Protein AF-A0A1J5X2Q4-F1 (afdb_monomer_lite)

Foldseek 3Di:
DDDPPVVLVVVLVVLVVQLPVQCVVCLCVQQDLLFFLLVLLVSCVPGLLCSLLVPLLQQALDCSSCVSSQVSSLVSLCSNQNPPFQSLLLCVLSVHFRSSLVSLQSNVCCLPVLCVDPDPSVVVLVVQDDCPGRNNRSVVRNVVLCVQLVHDDDHSVSSRVSSSVSVLVPDPPPLSVQLVVPPPDPAGLSNVCVVCSVCSNVSSLVSRVSRPVPVSVVVCVVVVVD

Secondary structure (DSSP, 8-state):
----HHHHHHHHHHHHHHHHHHHHHHHHHHH-TTS-HHHHHHHIIIIIHHHHHTTHHHH-S-HHHHHHHHHHHHHHHHHHH-TTS-HHHHHHHTTPPPHHHHHHHHHHHHHHHGGGS-SHHHHHHHH--STTSHHHHHHHHHHHHHHHHTS---SHHHHHHHHHHHHHHT---HHHHHHHHH---S--HHHHHHH-GGGHHHHHHHHHHHTT-GGGHHHHHHTT--

Structure (mmCIF, N/CA/C/O backbone):
data_AF-A0A1J5X2Q4-F1
#
_entry.id   AF-A0A1J5X2Q4-F1
#
loop_
_atom_site.group_PDB
_atom_site.id
_atom_site.type_symbol
_atom_site.label_atom_id
_atom_site.label_alt_id
_atom_site.label_comp_id
_atom_site.label_asym_id
_atom_site.label_entity_id
_atom_site.label_seq_id
_atom_site.pdbx_PDB_ins_code
_atom_site.Cartn_x
_atom_site.Cartn_y
_atom_site.Cartn_z
_atom_site.occupancy
_atom_site.B_iso_or_equiv
_atom_site.auth_seq_id
_atom_site.auth_comp_id
_atom_site.auth_asym_id
_atom_site.auth_atom_id
_atom_site.pdbx_PDB_model_num
ATOM 1 N N . MET A 1 1 ? 1.089 -15.427 30.519 1.00 40.75 1 MET A N 1
ATOM 2 C CA . MET A 1 1 ? -0.105 -15.641 29.664 1.00 40.75 1 MET A CA 1
ATOM 3 C C . MET A 1 1 ? 0.308 -15.767 28.203 1.00 40.75 1 MET A C 1
ATOM 5 O O . MET A 1 1 ? 0.899 -14.842 27.652 1.00 40.75 1 MET A O 1
ATOM 9 N N . LYS A 1 2 ? 0.076 -16.947 27.615 1.00 37.78 2 LYS A N 1
ATOM 10 C CA . LYS A 1 2 ? 0.435 -17.303 26.234 1.00 37.78 2 LYS A CA 1
ATOM 11 C C . LYS A 1 2 ? -0.349 -16.414 25.257 1.00 37.78 2 LYS A C 1
ATOM 13 O O . LYS A 1 2 ? -1.561 -16.295 25.368 1.00 37.78 2 LYS A O 1
ATOM 18 N N . ARG A 1 3 ? 0.355 -15.754 24.332 1.00 44.72 3 ARG A N 1
ATOM 19 C CA . ARG A 1 3 ? -0.249 -15.005 23.214 1.00 44.72 3 ARG A CA 1
ATOM 20 C C . ARG A 1 3 ? -1.104 -15.972 22.385 1.00 44.72 3 ARG A C 1
ATOM 22 O O . ARG A 1 3 ? -0.665 -17.104 22.189 1.00 44.72 3 ARG A O 1
ATOM 29 N N . ASN A 1 4 ? -2.242 -15.518 21.853 1.00 49.16 4 ASN A N 1
ATOM 30 C CA . ASN A 1 4 ? -3.048 -16.229 20.848 1.00 49.16 4 ASN A CA 1
ATOM 31 C C . ASN A 1 4 ? -2.257 -16.408 19.533 1.00 49.16 4 ASN A C 1
ATOM 33 O O . ASN A 1 4 ? -2.568 -15.813 18.504 1.00 49.16 4 ASN A O 1
ATOM 37 N N . CYS A 1 5 ? -1.195 -17.214 19.557 1.00 47.84 5 CYS A N 1
ATOM 38 C CA . CYS A 1 5 ? -0.423 -17.576 18.372 1.00 47.84 5 CYS A CA 1
ATOM 39 C C . CYS A 1 5 ? -1.282 -18.353 17.361 1.00 47.84 5 CYS A C 1
ATOM 41 O O . CYS A 1 5 ? -1.002 -18.268 16.168 1.00 47.84 5 CYS A O 1
ATOM 43 N N . GLY A 1 6 ? -2.325 -19.059 17.821 1.00 52.69 6 GLY A N 1
ATOM 44 C CA . GLY A 1 6 ? -3.264 -19.804 16.975 1.00 52.69 6 GLY A CA 1
ATOM 45 C C . GLY A 1 6 ? -4.057 -18.896 16.033 1.00 52.69 6 GLY A C 1
ATOM 46 O O . GLY A 1 6 ? -3.913 -19.006 14.817 1.00 52.69 6 GLY A O 1
ATOM 47 N N . ASP A 1 7 ? -4.804 -17.930 16.574 1.00 57.12 7 ASP A N 1
ATOM 48 C CA . ASP A 1 7 ? -5.638 -17.015 15.773 1.00 57.12 7 ASP A CA 1
ATOM 49 C C . ASP A 1 7 ? -4.813 -16.189 14.775 1.00 57.12 7 ASP A C 1
ATOM 51 O O . ASP A 1 7 ? -5.234 -15.929 13.647 1.00 57.12 7 ASP A O 1
ATOM 55 N N . GLU A 1 8 ? -3.606 -15.778 15.171 1.00 55.03 8 GLU A N 1
ATOM 56 C CA . GLU A 1 8 ? -2.694 -15.024 14.309 1.00 55.03 8 GLU A CA 1
ATOM 57 C C . GLU A 1 8 ? -2.116 -15.877 13.169 1.00 55.03 8 GLU A C 1
ATOM 59 O O . GLU A 1 8 ? -1.957 -15.376 12.050 1.00 55.03 8 GLU A O 1
ATOM 64 N N . ALA A 1 9 ? -1.797 -17.150 13.426 1.00 58.09 9 ALA A N 1
ATOM 65 C CA . ALA A 1 9 ? -1.304 -18.076 12.408 1.00 58.09 9 ALA A CA 1
ATOM 66 C C . ALA A 1 9 ? -2.395 -18.405 11.381 1.00 58.09 9 ALA A C 1
ATOM 68 O O . ALA A 1 9 ? -2.127 -18.369 10.177 1.00 58.09 9 ALA A O 1
ATOM 69 N N . VAL A 1 10 ? -3.633 -18.610 11.841 1.00 60.50 10 VAL A N 1
ATOM 70 C CA . VAL A 1 10 ? -4.808 -18.826 10.984 1.00 60.50 10 VAL A CA 1
ATOM 71 C C . VAL A 1 10 ? -5.041 -17.622 10.067 1.00 60.50 10 VAL A C 1
ATOM 73 O O . VAL A 1 10 ? -5.174 -17.781 8.853 1.00 60.50 10 VAL A O 1
ATOM 76 N N . ARG A 1 11 ? -4.972 -16.393 10.596 1.00 62.00 11 ARG A N 1
ATOM 77 C CA . ARG A 1 11 ? -5.104 -15.161 9.791 1.00 62.00 11 ARG A CA 1
ATOM 78 C C . ARG A 1 11 ? -3.987 -15.008 8.761 1.00 62.00 11 ARG A C 1
ATOM 80 O O . ARG A 1 11 ? -4.236 -14.630 7.617 1.00 62.00 11 ARG A O 1
ATOM 87 N N . GLN A 1 12 ? -2.745 -15.319 9.134 1.00 60.53 12 GLN A N 1
ATOM 88 C CA . GLN A 1 12 ? -1.621 -15.289 8.196 1.00 60.53 12 GLN A CA 1
ATOM 89 C C . GLN A 1 12 ? -1.738 -16.362 7.105 1.00 60.53 12 GLN A C 1
ATOM 91 O O . GLN A 1 12 ? -1.355 -16.088 5.964 1.00 60.53 12 GLN A O 1
ATOM 96 N N . GLY A 1 13 ? -2.280 -17.536 7.437 1.00 60.69 13 GLY A N 1
ATOM 97 C CA . GLY A 1 13 ? -2.646 -18.586 6.487 1.00 60.69 13 GLY A CA 1
ATOM 98 C C . GLY A 1 13 ? -3.724 -18.119 5.508 1.00 60.69 13 GLY A C 1
ATOM 99 O O . GLY A 1 13 ? -3.527 -18.220 4.299 1.00 60.69 13 GLY A O 1
ATOM 100 N N . ALA A 1 14 ? -4.789 -17.487 6.005 1.00 62.09 14 ALA A N 1
ATOM 101 C CA . ALA A 1 14 ? -5.876 -16.957 5.182 1.00 62.09 14 ALA A CA 1
ATOM 102 C C . ALA A 1 14 ? -5.405 -15.874 4.194 1.00 62.09 14 ALA A C 1
ATOM 104 O O . ALA A 1 14 ? -5.797 -15.876 3.028 1.00 62.09 14 ALA A O 1
ATOM 105 N N . VAL A 1 15 ? -4.508 -14.970 4.616 1.00 63.84 15 VAL A N 1
ATOM 106 C CA . VAL A 1 15 ? -3.914 -13.973 3.704 1.00 63.84 15 VAL A CA 1
ATOM 107 C C . VAL A 1 15 ? -3.121 -14.660 2.592 1.00 63.84 15 VAL A C 1
ATOM 109 O O . VAL A 1 15 ? -3.242 -14.272 1.433 1.00 63.84 15 VAL A O 1
ATOM 112 N N . ARG A 1 16 ? -2.337 -15.699 2.909 1.00 62.62 16 ARG A N 1
ATOM 113 C CA . ARG A 1 16 ? -1.589 -16.473 1.900 1.00 62.62 16 ARG A CA 1
ATOM 114 C C . ARG A 1 16 ? -2.517 -17.201 0.927 1.00 62.62 16 ARG A C 1
ATOM 116 O O . ARG A 1 16 ? -2.286 -17.112 -0.275 1.00 62.62 16 ARG A O 1
ATOM 123 N N . GLN A 1 17 ? -3.572 -17.840 1.429 1.00 69.50 17 GLN A N 1
ATOM 124 C CA . GLN A 1 17 ? -4.580 -18.519 0.610 1.00 69.50 17 GLN A CA 1
ATOM 125 C C . GLN A 1 17 ? -5.307 -17.554 -0.333 1.00 69.50 17 GLN A C 1
ATOM 127 O O . GLN A 1 17 ? -5.556 -17.907 -1.477 1.00 69.50 17 GLN A O 1
ATOM 132 N N . LYS A 1 18 ? -5.579 -16.313 0.097 1.00 74.62 18 LYS A N 1
ATOM 133 C CA . LYS A 1 18 ? -6.190 -15.278 -0.758 1.00 74.62 18 LYS A CA 1
ATOM 134 C C . LYS A 1 18 ? -5.213 -14.636 -1.744 1.00 74.62 18 LYS A C 1
ATOM 136 O O . LYS A 1 18 ? -5.627 -14.158 -2.792 1.00 74.62 18 LYS A O 1
ATOM 141 N N . THR A 1 19 ? -3.923 -14.602 -1.419 1.00 80.31 19 THR A N 1
ATOM 142 C CA . THR A 1 19 ? -2.908 -13.910 -2.231 1.00 80.31 19 THR A CA 1
ATOM 143 C C . THR A 1 19 ? -2.710 -14.593 -3.580 1.00 80.31 19 THR A C 1
ATOM 145 O O . THR A 1 19 ? -2.677 -13.936 -4.616 1.00 80.31 19 THR A O 1
ATOM 148 N N . GLU A 1 20 ? -2.553 -15.913 -3.568 1.00 84.75 20 GLU A N 1
ATOM 149 C CA . GLU A 1 20 ? -2.142 -16.672 -4.746 1.00 84.75 20 GLU A CA 1
ATOM 150 C C . GLU A 1 20 ? -3.204 -16.679 -5.869 1.00 84.75 20 GLU A C 1
ATOM 152 O O . GLU A 1 20 ? -2.841 -16.390 -7.011 1.00 84.75 20 GLU A O 1
ATOM 157 N N . PRO A 1 21 ? -4.508 -16.889 -5.595 1.00 89.25 21 PRO A N 1
ATOM 158 C CA . PRO A 1 21 ? -5.553 -16.796 -6.616 1.00 89.25 21 PRO A CA 1
ATOM 159 C C . PRO A 1 21 ? -5.655 -15.400 -7.236 1.00 89.25 21 PRO A C 1
ATOM 161 O O . PRO A 1 21 ? -5.748 -15.272 -8.455 1.00 89.25 21 PRO A O 1
ATOM 164 N N . VAL A 1 22 ? -5.573 -14.352 -6.409 1.00 90.31 22 VAL A N 1
ATOM 165 C CA . VAL A 1 22 ? -5.665 -12.955 -6.862 1.00 90.31 22 VAL A CA 1
ATOM 166 C C . VAL A 1 22 ? -4.485 -12.602 -7.753 1.00 90.31 22 VAL A C 1
ATOM 168 O O . VAL A 1 22 ? -4.665 -12.021 -8.815 1.00 90.31 22 VAL A O 1
ATOM 171 N N . LEU A 1 23 ? -3.265 -12.977 -7.360 1.00 90.94 23 LEU A N 1
ATOM 172 C CA . LEU A 1 23 ? -2.090 -12.724 -8.190 1.00 90.94 23 LEU A CA 1
ATOM 173 C C . LEU A 1 23 ? -2.144 -13.509 -9.504 1.00 90.94 23 LEU A C 1
ATOM 175 O O . LEU A 1 23 ? -1.728 -12.978 -10.530 1.00 90.94 23 LEU A O 1
ATOM 179 N N . ARG A 1 24 ? -2.673 -14.740 -9.505 1.00 91.31 24 ARG A N 1
ATOM 180 C CA . ARG A 1 24 ? -2.855 -15.529 -10.733 1.00 91.31 24 ARG A CA 1
ATOM 181 C C . ARG A 1 24 ? -3.853 -14.888 -11.690 1.00 91.31 24 ARG A C 1
ATOM 183 O O . ARG A 1 24 ? -3.558 -14.846 -12.883 1.00 91.31 24 ARG A O 1
ATOM 190 N N . SER A 1 25 ? -4.975 -14.365 -11.192 1.00 92.44 25 SER A N 1
ATOM 191 C CA . SER A 1 25 ? -5.991 -13.741 -12.048 1.00 92.44 25 SER A CA 1
ATOM 192 C C . SER A 1 25 ? -5.469 -12.475 -12.733 1.00 92.44 25 SER A C 1
ATOM 194 O O . SER A 1 25 ? -5.678 -12.297 -13.930 1.00 92.44 25 SER A O 1
ATOM 196 N N . VAL A 1 26 ? -4.699 -11.640 -12.025 1.00 93.62 26 VAL A N 1
ATOM 197 C CA . VAL A 1 26 ? -4.143 -10.395 -12.592 1.00 93.62 26 VAL A CA 1
ATOM 198 C C . VAL A 1 26 ? -2.808 -10.582 -13.322 1.00 93.62 26 VAL A C 1
ATOM 200 O O . VAL A 1 26 ? -2.333 -9.659 -13.985 1.00 93.62 26 VAL A O 1
ATOM 203 N N . ARG A 1 27 ? -2.181 -11.765 -13.234 1.00 92.88 27 ARG A N 1
ATOM 204 C CA . ARG A 1 27 ? -0.834 -12.028 -13.775 1.00 92.88 27 ARG A CA 1
ATOM 205 C C . ARG A 1 27 ? -0.723 -11.712 -15.260 1.00 92.88 27 ARG A C 1
ATOM 207 O O . ARG A 1 27 ? 0.271 -11.115 -15.668 1.00 92.88 27 ARG A O 1
ATOM 214 N N . ARG A 1 28 ? -1.717 -12.118 -16.059 1.00 91.56 28 ARG A N 1
ATOM 215 C CA . ARG A 1 28 ? -1.726 -11.884 -17.514 1.00 91.56 28 ARG A CA 1
ATOM 216 C C . ARG A 1 28 ? -1.647 -10.390 -17.820 1.00 91.56 28 ARG A C 1
ATOM 218 O O . ARG A 1 28 ? -0.863 -9.991 -18.671 1.00 91.56 28 ARG A O 1
ATOM 225 N N . THR A 1 29 ? -2.366 -9.571 -17.060 1.00 91.75 29 THR A N 1
ATOM 226 C CA . THR A 1 29 ? -2.388 -8.115 -17.225 1.00 91.75 29 THR A CA 1
ATOM 227 C C . THR A 1 29 ? -1.094 -7.459 -16.742 1.00 91.75 29 THR A C 1
ATOM 229 O O . THR A 1 29 ? -0.498 -6.649 -17.449 1.00 91.75 29 THR A O 1
ATOM 232 N N . LEU A 1 30 ? -0.604 -7.830 -15.554 1.00 91.38 30 LEU A N 1
ATOM 233 C CA . LEU A 1 30 ? 0.588 -7.201 -14.971 1.00 91.38 30 LEU A CA 1
ATOM 234 C C . LEU A 1 30 ? 1.875 -7.549 -15.735 1.00 91.38 30 LEU A C 1
ATOM 236 O O . LEU A 1 30 ? 2.723 -6.678 -15.942 1.00 91.38 30 LEU A O 1
ATOM 240 N N . ALA A 1 31 ? 2.011 -8.800 -16.183 1.00 90.56 31 ALA A N 1
ATOM 241 C CA . ALA A 1 31 ? 3.214 -9.277 -16.862 1.00 90.56 31 ALA A CA 1
ATOM 242 C C . ALA A 1 31 ? 3.294 -8.862 -18.341 1.00 90.56 31 ALA A C 1
ATOM 244 O O . ALA A 1 31 ? 4.395 -8.818 -18.897 1.00 90.56 31 ALA A O 1
ATOM 245 N N . ASN A 1 32 ? 2.161 -8.549 -18.981 1.00 88.69 32 ASN A N 1
ATOM 246 C CA . ASN A 1 32 ? 2.116 -8.241 -20.409 1.00 88.69 32 ASN A CA 1
ATOM 247 C C . ASN A 1 32 ? 2.854 -6.921 -20.719 1.00 88.69 32 ASN A C 1
ATOM 249 O O . ASN A 1 32 ? 2.452 -5.873 -20.217 1.00 88.69 32 ASN A O 1
ATOM 253 N N . PRO A 1 33 ? 3.921 -6.920 -21.540 1.00 83.50 33 PRO A N 1
ATOM 254 C CA . PRO A 1 33 ? 4.692 -5.714 -21.849 1.00 83.50 33 PRO A CA 1
ATOM 255 C C . PRO A 1 33 ? 3.945 -4.684 -22.712 1.00 83.50 33 PRO A C 1
ATOM 257 O O . PRO A 1 33 ? 4.387 -3.543 -22.762 1.00 83.50 33 PRO A O 1
ATOM 260 N N . HIS A 1 34 ? 2.852 -5.070 -23.372 1.00 84.06 34 HIS A N 1
ATOM 261 C CA . HIS A 1 34 ? 2.062 -4.195 -24.244 1.00 84.06 34 HIS A CA 1
ATOM 262 C C . HIS A 1 34 ? 1.029 -3.360 -23.494 1.00 84.06 34 HIS A C 1
ATOM 264 O O . HIS A 1 34 ? 0.534 -2.374 -24.022 1.00 84.06 34 HIS A O 1
ATOM 270 N N . ILE A 1 35 ? 0.695 -3.747 -22.264 1.00 87.00 35 ILE A N 1
ATOM 271 C CA . ILE A 1 35 ? -0.268 -3.001 -21.460 1.00 87.00 35 ILE A CA 1
ATOM 272 C C . ILE A 1 35 ? 0.457 -1.813 -20.814 1.00 87.00 35 ILE A C 1
ATOM 274 O O . ILE A 1 35 ? 1.493 -2.036 -20.166 1.00 87.00 35 ILE A O 1
ATOM 278 N N . PRO A 1 36 ? -0.078 -0.583 -20.943 1.00 87.44 36 PRO A N 1
ATOM 279 C CA . PRO A 1 36 ? 0.492 0.604 -20.323 1.00 87.44 36 PRO A CA 1
ATOM 280 C C . PRO A 1 36 ? 0.738 0.427 -18.826 1.00 87.44 36 PRO A C 1
ATOM 282 O O . PRO A 1 36 ? -0.037 -0.208 -18.102 1.00 87.44 36 PRO A O 1
ATOM 285 N N . VAL A 1 37 ? 1.833 1.018 -18.350 1.00 87.56 37 VAL A N 1
ATOM 286 C CA . VAL A 1 37 ? 2.247 0.962 -16.941 1.00 87.56 37 VAL A CA 1
ATOM 287 C C . VAL A 1 37 ? 1.146 1.510 -16.027 1.00 87.56 37 VAL A C 1
ATOM 289 O O . VAL A 1 37 ? 0.860 0.909 -14.991 1.00 87.56 37 VAL A O 1
ATOM 292 N N . TYR A 1 38 ? 0.461 2.572 -16.452 1.00 88.31 38 TYR A N 1
ATOM 293 C CA . TYR A 1 38 ? -0.668 3.149 -15.729 1.00 88.31 38 TYR A CA 1
ATOM 294 C C . TYR A 1 38 ? -1.813 2.160 -15.489 1.00 88.31 38 TYR A C 1
ATOM 296 O O . TYR A 1 38 ? -2.270 2.003 -14.359 1.00 88.31 38 TYR A O 1
ATOM 304 N N . HIS A 1 39 ? -2.246 1.420 -16.513 1.00 89.62 39 HIS A N 1
ATOM 305 C CA . HIS A 1 39 ? -3.310 0.423 -16.349 1.00 89.62 39 HIS A CA 1
ATOM 306 C C . HIS A 1 39 ? -2.909 -0.683 -15.370 1.00 89.62 39 HIS A C 1
ATOM 308 O O . HIS A 1 39 ? -3.727 -1.147 -14.577 1.00 89.62 39 HIS A O 1
ATOM 314 N N . LYS A 1 40 ? -1.631 -1.069 -15.351 1.00 91.69 40 LYS A N 1
ATOM 315 C CA . LYS A 1 40 ? -1.120 -2.024 -14.360 1.00 91.69 40 LYS A CA 1
ATOM 316 C C . LYS A 1 40 ? -1.148 -1.451 -12.946 1.00 91.69 40 LYS A C 1
ATOM 318 O O . LYS A 1 40 ? -1.507 -2.173 -12.016 1.00 91.69 40 LYS A O 1
ATOM 323 N N . ALA A 1 41 ? -0.809 -0.172 -12.776 1.00 90.88 41 ALA A N 1
ATOM 324 C CA . ALA A 1 41 ? -0.934 0.514 -11.493 1.00 90.88 41 ALA A CA 1
ATOM 325 C C . ALA A 1 41 ? -2.393 0.523 -11.014 1.00 90.88 41 ALA A C 1
ATOM 327 O O . ALA A 1 41 ? -2.653 0.134 -9.875 1.00 90.88 41 ALA A O 1
ATOM 328 N N . LEU A 1 42 ? -3.345 0.843 -11.897 1.00 92.00 42 LEU A N 1
ATOM 329 C CA . LEU A 1 42 ? -4.778 0.809 -11.589 1.00 92.00 42 LEU A CA 1
ATOM 330 C C . LEU A 1 42 ? -5.260 -0.583 -11.176 1.00 92.00 42 LEU A C 1
ATOM 332 O O . LEU A 1 42 ? -6.007 -0.706 -10.212 1.00 92.00 42 LEU A O 1
ATOM 336 N N . VAL A 1 43 ? -4.797 -1.650 -11.832 1.00 94.06 43 VAL A N 1
ATOM 337 C CA . VAL A 1 43 ? -5.121 -3.030 -11.426 1.00 94.06 43 VAL A CA 1
ATOM 338 C C . VAL A 1 43 ? -4.620 -3.320 -10.010 1.00 94.06 43 VAL A C 1
ATOM 340 O O . VAL A 1 43 ? -5.322 -3.939 -9.205 1.00 94.06 43 VAL A O 1
ATOM 343 N N . ILE A 1 44 ? -3.421 -2.849 -9.662 1.00 93.38 44 ILE A N 1
ATOM 344 C CA . ILE A 1 44 ? -2.897 -3.002 -8.303 1.00 93.38 44 ILE A CA 1
ATOM 345 C C . ILE A 1 44 ? -3.729 -2.179 -7.308 1.00 93.38 44 ILE A C 1
ATOM 347 O O . ILE A 1 44 ? -4.068 -2.699 -6.246 1.00 93.38 44 ILE A O 1
ATOM 351 N N . GLN A 1 45 ? -4.096 -0.940 -7.645 1.00 91.94 45 GLN A N 1
ATOM 352 C CA . GLN A 1 45 ? -4.894 -0.049 -6.791 1.00 91.94 45 GLN A CA 1
ATOM 353 C C . GLN A 1 45 ? -6.344 -0.506 -6.606 1.00 91.94 45 GLN A C 1
ATOM 355 O O . GLN A 1 45 ? -6.879 -0.374 -5.509 1.00 91.94 45 GLN A O 1
ATOM 360 N N . GLY A 1 46 ? -6.969 -1.041 -7.653 1.00 90.88 46 GLY A N 1
ATOM 361 C CA . GLY A 1 46 ? -8.385 -1.404 -7.674 1.00 90.88 46 GLY A CA 1
ATOM 362 C C . GLY A 1 46 ? -8.669 -2.846 -7.262 1.00 90.88 46 GLY A C 1
ATOM 363 O O . GLY A 1 46 ? -9.730 -3.120 -6.714 1.00 90.88 46 GLY A O 1
ATOM 364 N N . ILE A 1 47 ? -7.728 -3.772 -7.479 1.00 92.81 47 ILE A N 1
ATOM 365 C CA . ILE A 1 47 ? -7.953 -5.206 -7.232 1.00 92.81 47 ILE A CA 1
ATOM 366 C C . ILE A 1 47 ? -7.027 -5.721 -6.133 1.00 92.81 47 ILE A C 1
ATOM 368 O O . ILE A 1 47 ? -7.487 -6.202 -5.093 1.00 92.81 47 ILE A O 1
ATOM 372 N N . VAL A 1 48 ? -5.711 -5.618 -6.333 1.00 92.06 48 VAL A N 1
ATOM 373 C CA . VAL A 1 48 ? -4.732 -6.271 -5.446 1.00 92.06 48 VAL A CA 1
ATOM 374 C C . VAL A 1 48 ? -4.726 -5.629 -4.059 1.00 92.06 48 VAL A C 1
ATOM 376 O O . VAL A 1 48 ? -4.863 -6.333 -3.058 1.00 92.06 48 VAL A O 1
ATOM 379 N N . LEU A 1 49 ? -4.592 -4.302 -3.981 1.00 91.75 49 LEU A N 1
ATOM 380 C CA . LEU A 1 49 ? -4.546 -3.574 -2.714 1.00 91.75 49 LEU A CA 1
ATOM 381 C C . LEU A 1 49 ? -5.837 -3.758 -1.902 1.00 91.75 49 LEU A C 1
ATOM 383 O O . LEU A 1 49 ? -5.720 -4.206 -0.762 1.00 91.75 49 LEU A O 1
ATOM 387 N N . PRO A 1 50 ? -7.052 -3.521 -2.436 1.00 90.81 50 PRO A N 1
ATOM 388 C CA . PRO A 1 50 ? -8.287 -3.705 -1.677 1.00 90.81 50 PRO A CA 1
ATOM 389 C C . PRO A 1 50 ? -8.453 -5.135 -1.167 1.00 90.81 50 PRO A C 1
ATOM 391 O O . PRO A 1 50 ? -8.782 -5.332 0.003 1.00 90.81 50 PRO A O 1
ATOM 394 N N . THR A 1 51 ? -8.118 -6.137 -1.987 1.00 90.75 51 THR A N 1
ATOM 395 C CA . THR A 1 51 ? -8.208 -7.543 -1.572 1.00 90.75 51 THR A CA 1
ATOM 396 C C . THR A 1 51 ? -7.231 -7.874 -0.441 1.00 90.75 51 THR A C 1
ATOM 398 O O . THR A 1 51 ? -7.572 -8.617 0.479 1.00 90.75 51 THR A O 1
ATOM 401 N N . MET A 1 52 ? -6.018 -7.309 -0.466 1.00 89.62 52 MET A N 1
ATOM 402 C CA . MET A 1 52 ? -5.023 -7.504 0.598 1.00 89.62 52 MET A CA 1
ATOM 403 C C . MET A 1 52 ? -5.343 -6.712 1.870 1.00 89.62 52 MET A C 1
ATOM 405 O O . MET A 1 52 ? -4.977 -7.128 2.974 1.00 89.62 52 MET A O 1
ATOM 409 N N . LEU A 1 53 ? -5.994 -5.562 1.721 1.00 89.31 53 LEU A N 1
ATOM 410 C CA . LEU A 1 53 ? -6.372 -4.676 2.816 1.00 89.31 53 LEU A CA 1
ATOM 411 C C . LEU A 1 53 ? -7.687 -5.088 3.483 1.00 89.31 53 LEU A C 1
ATOM 413 O O . LEU A 1 53 ? -7.949 -4.669 4.608 1.00 89.31 53 LEU A O 1
ATOM 417 N N . TYR A 1 54 ? -8.485 -5.947 2.851 1.00 87.88 54 TYR A N 1
ATOM 418 C CA . TYR A 1 54 ? -9.702 -6.473 3.454 1.00 87.88 54 TYR A CA 1
ATOM 419 C C . TYR A 1 54 ? -9.430 -7.065 4.851 1.00 87.88 54 TYR A C 1
ATOM 421 O O . TYR A 1 54 ? -8.552 -7.917 5.038 1.00 87.88 54 TYR A O 1
ATOM 429 N N . GLY A 1 55 ? -10.165 -6.574 5.852 1.00 84.38 55 GLY A N 1
ATOM 430 C CA . GLY A 1 55 ? -10.028 -6.970 7.259 1.00 84.38 55 GLY A CA 1
ATOM 431 C C . GLY A 1 55 ? -8.789 -6.424 7.987 1.00 84.38 55 GLY A C 1
ATOM 432 O O . GLY A 1 55 ? -8.614 -6.690 9.177 1.00 84.38 55 GLY A O 1
ATOM 433 N N . ALA A 1 56 ? -7.929 -5.634 7.335 1.00 86.44 56 ALA A N 1
ATOM 434 C CA . ALA A 1 56 ? -6.717 -5.100 7.963 1.00 86.44 56 ALA A CA 1
ATOM 435 C C . ALA A 1 56 ? -7.000 -4.063 9.071 1.00 86.44 56 ALA A C 1
ATOM 437 O O . ALA A 1 56 ? -6.159 -3.827 9.944 1.00 86.44 56 ALA A O 1
ATOM 438 N N . GLU A 1 57 ? -8.214 -3.512 9.094 1.00 86.38 57 GLU A N 1
ATOM 439 C CA . GLU A 1 57 ? -8.767 -2.703 10.187 1.00 86.38 57 GLU A CA 1
ATOM 440 C C . GLU A 1 57 ? -8.710 -3.431 11.541 1.00 86.38 57 GLU A C 1
ATOM 442 O O . GLU A 1 57 ? -8.480 -2.814 12.583 1.00 86.38 57 GLU A O 1
ATOM 447 N N . ILE A 1 58 ? -8.865 -4.759 11.530 1.00 83.88 58 ILE A N 1
ATOM 448 C CA . ILE A 1 58 ? -8.961 -5.596 12.733 1.00 83.88 58 ILE A CA 1
ATOM 449 C C . ILE A 1 58 ? -7.607 -6.188 13.130 1.00 83.88 58 ILE A C 1
ATOM 451 O O . ILE A 1 58 ? -7.374 -6.458 14.307 1.00 83.88 58 ILE A O 1
ATOM 455 N N . ASP A 1 59 ? -6.681 -6.373 12.192 1.00 77.81 59 ASP A N 1
ATOM 456 C CA . ASP A 1 59 ? -5.419 -7.085 12.443 1.00 77.81 59 ASP A CA 1
ATOM 457 C C . ASP A 1 59 ? -4.303 -6.220 13.040 1.00 77.81 59 ASP A C 1
ATOM 459 O O . ASP A 1 59 ? -3.384 -6.749 13.667 1.00 77.81 59 ASP A O 1
ATOM 463 N N . GLY A 1 60 ? -4.380 -4.898 12.901 1.00 80.88 60 GLY A N 1
ATOM 464 C CA . GLY A 1 60 ? -3.326 -3.997 13.367 1.00 80.88 60 GLY A CA 1
ATOM 465 C C . GLY A 1 60 ? -2.323 -3.627 12.267 1.00 80.88 60 GLY A C 1
ATOM 466 O O . GLY A 1 60 ? -2.201 -4.270 11.226 1.00 80.88 60 GLY A O 1
ATOM 467 N N . SER A 1 61 ? -1.630 -2.513 12.476 1.00 84.81 61 SER A N 1
ATOM 468 C CA . SER A 1 61 ? -0.675 -1.885 11.548 1.00 84.81 61 SER A CA 1
ATOM 469 C C . SER A 1 61 ? 0.777 -2.310 11.807 1.00 84.81 61 SER A C 1
ATOM 471 O O . SER A 1 61 ? 1.735 -1.734 11.276 1.00 84.81 61 SER A O 1
ATOM 473 N N . THR A 1 62 ? 0.989 -3.317 12.656 1.00 84.50 62 THR A N 1
ATOM 474 C CA . THR A 1 62 ? 2.334 -3.800 12.989 1.00 84.50 62 THR A CA 1
ATOM 475 C C . THR A 1 62 ? 3.047 -4.382 11.763 1.00 84.50 62 THR A C 1
ATOM 477 O O . THR A 1 62 ? 2.430 -4.840 10.799 1.00 84.50 62 THR A O 1
ATOM 480 N N . THR A 1 63 ? 4.384 -4.383 11.783 1.00 83.00 63 THR A N 1
ATOM 481 C CA . THR A 1 63 ? 5.196 -4.948 10.688 1.00 83.00 63 THR A CA 1
ATOM 482 C C . THR A 1 63 ? 4.896 -6.428 10.471 1.00 83.00 63 THR A C 1
ATOM 484 O O . THR A 1 63 ? 4.817 -6.877 9.335 1.00 83.00 63 THR A O 1
ATOM 487 N N . ARG A 1 64 ? 4.664 -7.184 11.551 1.00 81.00 64 ARG A N 1
ATOM 488 C CA . ARG A 1 64 ? 4.288 -8.601 11.484 1.00 81.00 64 ARG A CA 1
ATOM 489 C C . ARG A 1 64 ? 2.927 -8.796 10.807 1.00 81.00 64 ARG A C 1
ATOM 491 O O . ARG A 1 64 ? 2.827 -9.639 9.921 1.00 81.00 64 ARG A O 1
ATOM 498 N N . ALA A 1 65 ? 1.929 -7.980 11.159 1.00 81.69 65 ALA A N 1
ATOM 499 C CA . ALA A 1 65 ? 0.582 -8.042 10.580 1.00 81.69 65 ALA A CA 1
ATOM 500 C C . ALA A 1 65 ? 0.538 -7.635 9.094 1.00 81.69 65 ALA A C 1
ATOM 502 O O . ALA A 1 65 ? -0.270 -8.145 8.315 1.00 81.69 65 ALA A O 1
ATOM 503 N N . THR A 1 66 ? 1.433 -6.739 8.676 1.00 88.25 66 THR A N 1
ATOM 504 C CA . THR A 1 66 ? 1.490 -6.221 7.299 1.00 88.25 66 THR A CA 1
ATOM 505 C C . THR A 1 66 ? 2.476 -6.975 6.402 1.00 88.25 66 THR A C 1
ATOM 507 O O . THR A 1 66 ? 2.389 -6.859 5.183 1.00 88.25 66 THR A O 1
ATOM 510 N N . LYS A 1 67 ? 3.364 -7.816 6.957 1.00 88.00 67 LYS A N 1
ATOM 511 C CA . LYS A 1 67 ? 4.439 -8.509 6.218 1.00 88.00 67 LYS A CA 1
ATOM 512 C C . LYS A 1 67 ? 3.938 -9.322 5.023 1.00 88.00 67 LYS A C 1
ATOM 514 O O . LYS A 1 67 ? 4.481 -9.198 3.929 1.00 88.00 67 LYS A O 1
ATOM 519 N N . ASN A 1 68 ? 2.925 -10.167 5.221 1.00 86.38 68 ASN A N 1
ATOM 520 C CA . ASN A 1 68 ? 2.415 -11.033 4.150 1.00 86.38 68 ASN A CA 1
ATOM 521 C C . ASN A 1 68 ? 1.681 -10.223 3.070 1.00 86.38 68 ASN A C 1
ATOM 523 O O . ASN A 1 68 ? 1.877 -10.480 1.888 1.00 86.38 68 ASN A O 1
ATOM 527 N N . ARG A 1 69 ? 0.926 -9.195 3.473 1.00 89.69 69 ARG A N 1
ATOM 528 C CA . ARG A 1 69 ? 0.246 -8.267 2.559 1.00 89.69 69 ARG A CA 1
ATOM 529 C C . ARG A 1 69 ? 1.253 -7.469 1.721 1.00 89.69 69 ARG A C 1
ATOM 531 O O . ARG A 1 69 ? 1.120 -7.388 0.507 1.00 89.69 69 ARG A O 1
ATOM 538 N N . GLN A 1 70 ? 2.319 -6.965 2.346 1.00 90.56 70 GLN A N 1
ATOM 539 C CA . GLN A 1 70 ? 3.403 -6.277 1.641 1.00 90.56 70 GLN A CA 1
ATOM 540 C C . GLN A 1 70 ? 4.126 -7.210 0.666 1.00 90.56 70 GLN A C 1
ATOM 542 O O . GLN A 1 70 ? 4.435 -6.800 -0.444 1.00 90.56 70 GLN A O 1
ATOM 547 N N . ARG A 1 71 ? 4.359 -8.478 1.034 1.00 89.88 71 ARG A N 1
ATOM 548 C CA . ARG A 1 71 ? 4.934 -9.476 0.114 1.00 89.88 71 ARG A CA 1
ATOM 549 C C . ARG A 1 71 ? 4.055 -9.708 -1.116 1.00 89.88 71 ARG A C 1
ATOM 551 O O . ARG A 1 71 ? 4.596 -9.838 -2.207 1.00 89.88 71 ARG A O 1
ATOM 558 N N . ALA A 1 72 ? 2.733 -9.749 -0.953 1.00 90.69 72 ALA A N 1
ATOM 559 C CA . ALA A 1 72 ? 1.800 -9.887 -2.070 1.00 90.69 72 ALA A CA 1
ATOM 560 C C . ALA A 1 72 ? 1.888 -8.697 -3.038 1.00 90.69 72 ALA A C 1
ATOM 562 O O . ALA A 1 72 ? 2.059 -8.890 -4.239 1.00 90.69 72 ALA A O 1
ATOM 563 N N . VAL A 1 73 ? 1.857 -7.472 -2.505 1.00 92.12 73 VAL A N 1
ATOM 564 C CA . VAL A 1 73 ? 1.994 -6.246 -3.308 1.00 92.12 73 VAL A CA 1
ATOM 565 C C . VAL A 1 73 ? 3.366 -6.173 -3.980 1.00 92.12 73 VAL A C 1
ATOM 567 O O . VAL A 1 73 ? 3.452 -5.857 -5.161 1.00 92.12 73 VAL A O 1
ATOM 570 N N . ASN A 1 74 ? 4.435 -6.554 -3.279 1.00 92.25 74 ASN A N 1
ATOM 571 C CA . ASN A 1 74 ? 5.783 -6.627 -3.845 1.00 92.25 74 ASN A CA 1
ATOM 572 C C . ASN A 1 74 ? 5.859 -7.602 -5.028 1.00 92.25 74 ASN A C 1
ATOM 574 O O . ASN A 1 74 ? 6.446 -7.266 -6.049 1.00 92.25 74 ASN A O 1
ATOM 578 N N . ARG A 1 75 ? 5.219 -8.775 -4.934 1.00 91.62 75 ARG A N 1
ATOM 579 C CA . ARG A 1 75 ? 5.132 -9.719 -6.060 1.00 91.62 75 ARG A CA 1
ATOM 580 C C . ARG A 1 75 ? 4.379 -9.125 -7.249 1.00 91.62 75 ARG A C 1
ATOM 582 O O . ARG A 1 75 ? 4.807 -9.317 -8.379 1.00 91.62 75 ARG A O 1
ATOM 589 N N . ALA A 1 76 ? 3.285 -8.399 -7.012 1.00 92.31 76 ALA A N 1
ATOM 590 C CA . ALA A 1 76 ? 2.565 -7.709 -8.083 1.00 92.31 76 ALA A CA 1
ATOM 591 C C . ALA A 1 76 ? 3.449 -6.649 -8.766 1.00 92.31 76 ALA A C 1
ATOM 593 O O . ALA A 1 76 ? 3.510 -6.594 -9.991 1.00 92.31 76 ALA A O 1
ATOM 594 N N . LEU A 1 77 ? 4.200 -5.867 -7.986 1.00 91.94 77 LEU A N 1
ATOM 595 C CA . LEU A 1 77 ? 5.160 -4.884 -8.496 1.00 91.94 77 LEU A CA 1
ATOM 596 C C . LEU A 1 77 ? 6.285 -5.532 -9.321 1.00 91.94 77 LEU A C 1
ATOM 598 O O . LEU A 1 77 ? 6.632 -5.041 -10.396 1.00 91.94 77 LEU A O 1
ATOM 602 N N . GLU A 1 78 ? 6.806 -6.676 -8.871 1.00 91.56 78 GLU A N 1
ATOM 603 C CA . GLU A 1 78 ? 7.784 -7.468 -9.626 1.00 91.56 78 GLU A CA 1
ATOM 604 C C . GLU A 1 78 ? 7.219 -7.993 -10.954 1.00 91.56 78 GLU A C 1
ATOM 606 O O . GLU A 1 78 ? 7.963 -8.096 -11.927 1.00 91.56 78 GLU A O 1
ATOM 611 N N . MET A 1 79 ? 5.918 -8.297 -11.044 1.00 91.50 79 MET A N 1
ATOM 612 C CA . MET A 1 79 ? 5.296 -8.677 -12.321 1.00 91.50 79 MET A CA 1
ATOM 613 C C . MET A 1 79 ? 5.282 -7.510 -13.319 1.00 91.50 79 MET A C 1
ATOM 615 O O . MET A 1 79 ? 5.468 -7.737 -14.514 1.00 91.50 79 MET A O 1
ATOM 619 N N . VAL A 1 80 ? 5.125 -6.272 -12.835 1.00 89.75 80 VAL A N 1
ATOM 620 C CA . VAL A 1 80 ? 5.108 -5.058 -13.668 1.00 89.75 80 VAL A CA 1
ATOM 621 C C . VAL A 1 80 ? 6.509 -4.713 -14.177 1.00 89.75 80 VAL A C 1
ATOM 623 O O . VAL A 1 80 ? 6.741 -4.656 -15.387 1.00 89.75 80 VAL A O 1
ATOM 626 N N . ALA A 1 81 ? 7.465 -4.501 -13.271 1.00 86.06 81 ALA A N 1
ATOM 627 C CA . ALA A 1 81 ? 8.787 -3.974 -13.623 1.00 86.06 81 ALA A CA 1
ATOM 628 C C . ALA A 1 81 ? 9.855 -5.064 -13.825 1.00 86.06 81 ALA A C 1
ATOM 630 O O . ALA A 1 81 ? 10.841 -4.841 -14.525 1.00 86.06 81 ALA A O 1
ATOM 631 N N . GLY A 1 82 ? 9.642 -6.267 -13.291 1.00 84.94 82 GLY A N 1
ATOM 632 C CA . GLY A 1 82 ? 10.655 -7.319 -13.197 1.00 84.94 82 GLY A CA 1
ATOM 633 C C . GLY A 1 82 ? 11.358 -7.345 -11.834 1.00 84.94 82 GLY A C 1
ATOM 634 O O . GLY A 1 82 ? 11.150 -6.486 -10.978 1.00 84.94 82 GLY A O 1
ATOM 635 N N . ARG A 1 83 ? 12.197 -8.366 -11.624 1.00 84.56 83 ARG A N 1
ATOM 636 C CA . ARG A 1 83 ? 12.986 -8.540 -10.392 1.00 84.56 83 ARG A CA 1
ATOM 637 C C . ARG A 1 83 ? 14.211 -7.619 -10.363 1.00 84.56 83 ARG A C 1
ATOM 639 O O . ARG A 1 83 ? 14.721 -7.234 -11.412 1.00 84.56 83 ARG A O 1
ATOM 646 N N . GLY A 1 84 ? 14.714 -7.339 -9.158 1.00 78.31 84 GLY A N 1
ATOM 647 C CA . GLY A 1 84 ? 15.933 -6.544 -8.932 1.00 78.31 84 GLY A CA 1
ATOM 648 C C . GLY A 1 84 ? 15.713 -5.029 -8.926 1.00 78.31 84 GLY A C 1
ATOM 649 O O . GLY A 1 84 ? 16.674 -4.270 -8.945 1.00 78.31 84 GLY A O 1
ATOM 650 N N . VAL A 1 85 ? 14.455 -4.598 -8.926 1.00 81.62 85 VAL A N 1
ATOM 651 C CA . VAL A 1 85 ? 14.036 -3.197 -8.895 1.00 81.62 85 VAL A CA 1
ATOM 652 C C . VAL A 1 85 ? 13.814 -2.741 -7.448 1.00 81.62 85 VAL A C 1
ATOM 654 O O . VAL A 1 85 ? 13.329 -3.518 -6.620 1.00 81.62 85 VAL A O 1
ATOM 657 N N . ALA A 1 86 ? 14.098 -1.474 -7.133 1.00 83.31 86 ALA A N 1
ATOM 658 C CA . ALA A 1 86 ? 13.738 -0.879 -5.851 1.00 83.31 86 ALA A CA 1
ATOM 659 C C . ALA A 1 86 ? 12.212 -0.709 -5.742 1.00 83.31 86 ALA A C 1
ATOM 661 O O . ALA A 1 86 ? 11.627 0.275 -6.192 1.00 83.31 86 ALA A O 1
ATOM 662 N N . LEU A 1 87 ? 11.551 -1.685 -5.111 1.00 86.31 87 LEU A N 1
ATOM 663 C CA . LEU A 1 87 ? 10.086 -1.766 -5.032 1.00 86.31 87 LEU A CA 1
ATOM 664 C C . LEU A 1 87 ? 9.432 -0.568 -4.326 1.00 86.31 87 LEU A C 1
ATOM 666 O O . LEU A 1 87 ? 8.291 -0.231 -4.630 1.00 86.31 87 LEU A O 1
ATOM 670 N N . LYS A 1 88 ? 10.141 0.082 -3.395 1.00 83.00 88 LYS A N 1
ATOM 671 C CA . LYS A 1 88 ? 9.666 1.305 -2.730 1.00 83.00 88 LYS A CA 1
ATOM 672 C C . LYS A 1 88 ? 9.611 2.494 -3.697 1.00 83.00 88 LYS A C 1
ATOM 674 O O . LYS A 1 88 ? 8.592 3.176 -3.736 1.00 83.00 88 LYS A O 1
ATOM 679 N N . ALA A 1 89 ? 10.663 2.701 -4.492 1.00 79.94 89 ALA A N 1
ATOM 680 C CA . ALA A 1 89 ? 10.701 3.739 -5.525 1.00 79.94 89 ALA A CA 1
ATOM 681 C C . ALA A 1 89 ? 9.651 3.468 -6.614 1.00 79.94 89 ALA A C 1
ATOM 683 O O . ALA A 1 89 ? 8.860 4.342 -6.948 1.00 79.94 89 ALA A O 1
ATOM 684 N N . LEU A 1 90 ? 9.561 2.213 -7.067 1.00 85.19 90 LEU A N 1
ATOM 685 C CA . LEU A 1 90 ? 8.546 1.765 -8.022 1.00 85.19 90 LEU A CA 1
ATOM 686 C C . LEU A 1 90 ? 7.115 2.009 -7.520 1.00 85.19 90 LEU A C 1
ATOM 688 O O . LEU A 1 90 ? 6.264 2.462 -8.275 1.00 85.19 90 LEU A O 1
ATOM 692 N N . GLY A 1 91 ? 6.839 1.718 -6.247 1.00 86.69 91 GLY A N 1
ATOM 693 C CA . GLY A 1 91 ? 5.540 2.008 -5.646 1.00 86.69 91 GLY A CA 1
ATOM 694 C C . GLY A 1 91 ? 5.196 3.496 -5.703 1.00 86.69 91 GLY A C 1
ATOM 695 O O . GLY A 1 91 ? 4.068 3.836 -6.039 1.00 86.69 91 GLY A O 1
ATOM 696 N N . LYS A 1 92 ? 6.168 4.378 -5.446 1.00 83.06 92 LYS A N 1
ATOM 697 C CA . LYS A 1 92 ? 5.962 5.830 -5.492 1.00 83.06 92 LYS A CA 1
ATOM 698 C C . LYS A 1 92 ? 5.695 6.342 -6.911 1.00 83.06 92 LYS A C 1
ATOM 700 O O . LYS A 1 92 ? 4.739 7.087 -7.087 1.00 83.06 92 LYS A O 1
ATOM 705 N N . GLU A 1 93 ? 6.457 5.878 -7.903 1.00 83.56 93 GLU A N 1
ATOM 706 C CA . GLU A 1 93 ? 6.235 6.192 -9.331 1.00 83.56 93 GLU A CA 1
ATOM 707 C C . GLU A 1 93 ? 4.846 5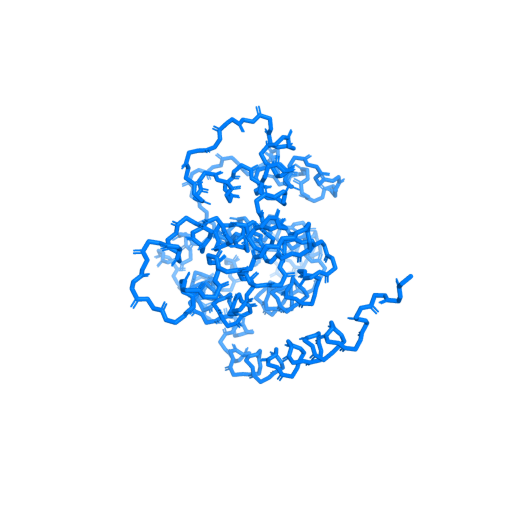.778 -9.835 1.00 83.56 93 GLU A C 1
ATOM 709 O O . GLU A 1 93 ? 4.259 6.403 -10.717 1.00 83.56 93 GLU A O 1
ATOM 714 N N . LEU A 1 94 ? 4.303 4.702 -9.267 1.00 85.94 94 LEU A N 1
ATOM 715 C CA . LEU A 1 94 ? 2.965 4.202 -9.582 1.00 85.94 94 LEU A CA 1
ATOM 716 C C . LEU A 1 94 ? 1.883 4.789 -8.661 1.00 85.94 94 LEU A C 1
ATOM 718 O O . LEU A 1 94 ? 0.746 4.314 -8.672 1.00 85.94 94 LEU A O 1
ATOM 722 N N . HIS A 1 95 ? 2.229 5.778 -7.829 1.00 85.56 95 HIS A N 1
ATOM 723 C CA . HIS A 1 95 ? 1.353 6.389 -6.825 1.00 85.56 95 HIS A CA 1
ATOM 724 C C . HIS A 1 95 ? 0.657 5.357 -5.915 1.00 85.56 95 HIS A C 1
ATOM 726 O O . HIS A 1 95 ? -0.502 5.504 -5.524 1.00 85.56 95 HIS A O 1
ATOM 732 N N . LEU A 1 96 ? 1.355 4.270 -5.583 1.00 88.25 96 LEU A N 1
ATOM 733 C CA . LEU A 1 96 ? 0.869 3.212 -4.707 1.00 88.25 96 LEU A CA 1
ATOM 734 C C . LEU A 1 96 ? 1.225 3.529 -3.250 1.00 88.25 96 LEU A C 1
ATOM 736 O O . LEU A 1 96 ? 2.410 3.653 -2.923 1.00 88.25 96 LEU A O 1
ATOM 740 N N . PRO A 1 97 ? 0.241 3.596 -2.335 1.00 87.44 97 PRO A N 1
ATOM 741 C CA . PRO A 1 97 ? 0.543 3.746 -0.921 1.00 87.44 97 PRO A CA 1
ATOM 742 C C . PRO A 1 97 ? 1.237 2.486 -0.394 1.00 87.44 97 PRO A C 1
ATOM 744 O O . PRO A 1 97 ? 0.911 1.358 -0.780 1.00 87.44 97 PRO A O 1
ATOM 747 N N . GLY A 1 98 ? 2.157 2.653 0.557 1.00 88.62 98 GLY A N 1
ATOM 748 C CA . GLY A 1 98 ? 2.705 1.515 1.285 1.00 88.62 98 GLY A CA 1
ATOM 749 C C . GLY A 1 98 ? 1.588 0.771 2.017 1.00 88.62 98 GLY A C 1
ATOM 750 O O . GLY A 1 98 ? 0.698 1.394 2.600 1.00 88.62 98 GLY A O 1
ATOM 751 N N . VAL A 1 99 ? 1.636 -0.567 2.050 1.00 91.56 99 VAL A N 1
ATOM 752 C CA . VAL A 1 99 ? 0.552 -1.374 2.645 1.00 91.56 99 VAL A CA 1
ATOM 753 C C . VAL A 1 99 ? 0.285 -0.952 4.082 1.00 91.56 99 VAL A C 1
ATOM 755 O O . VAL A 1 99 ? -0.858 -0.789 4.486 1.00 91.56 99 VAL A O 1
ATOM 758 N N . LYS A 1 100 ? 1.342 -0.715 4.860 1.00 91.06 100 LYS A N 1
ATOM 759 C CA . LYS A 1 100 ? 1.200 -0.258 6.241 1.00 91.06 100 LYS A CA 1
ATOM 760 C C . LYS A 1 100 ? 0.508 1.104 6.355 1.00 91.06 100 LYS A C 1
ATOM 762 O O . LYS A 1 100 ? -0.313 1.272 7.251 1.00 91.06 100 LYS A O 1
ATOM 767 N N . ALA A 1 101 ? 0.819 2.041 5.465 1.00 90.62 101 ALA A N 1
ATOM 768 C CA . ALA A 1 101 ? 0.182 3.352 5.439 1.00 90.62 101 ALA A CA 1
ATOM 769 C C . ALA A 1 101 ? -1.312 3.227 5.100 1.00 90.62 101 ALA A C 1
ATOM 771 O O . ALA A 1 101 ? -2.158 3.802 5.781 1.00 90.62 101 ALA A O 1
ATOM 772 N N . ALA A 1 102 ? -1.648 2.396 4.111 1.00 91.94 102 ALA A N 1
ATOM 773 C CA . ALA A 1 102 ? -3.035 2.129 3.742 1.00 91.94 102 ALA A CA 1
ATOM 774 C C . ALA A 1 102 ? -3.823 1.438 4.874 1.00 91.94 102 ALA A C 1
ATOM 776 O O . ALA A 1 102 ? -4.970 1.797 5.139 1.00 91.94 102 ALA A O 1
ATOM 777 N N . VAL A 1 103 ? -3.199 0.503 5.600 1.00 92.50 103 VAL A N 1
ATOM 778 C CA . VAL A 1 103 ? -3.798 -0.127 6.791 1.00 92.50 103 VAL A CA 1
ATOM 779 C C . VAL A 1 103 ? -4.031 0.891 7.909 1.00 92.50 103 VAL A C 1
ATOM 781 O O . VAL A 1 103 ? -5.076 0.847 8.552 1.00 92.50 103 VAL A O 1
ATOM 784 N N . LEU A 1 104 ? -3.096 1.820 8.137 1.00 91.44 104 LEU A N 1
ATOM 785 C CA . LEU A 1 104 ? -3.268 2.891 9.125 1.00 91.44 104 LEU A CA 1
ATOM 786 C C . LEU A 1 104 ? -4.465 3.785 8.785 1.00 91.44 104 LEU A C 1
ATOM 788 O O . LEU A 1 104 ? -5.276 4.057 9.667 1.00 91.44 104 LEU A O 1
ATOM 792 N N . LYS A 1 105 ? -4.627 4.168 7.513 1.00 92.44 105 LYS A N 1
ATOM 793 C CA . LYS A 1 105 ? -5.798 4.921 7.038 1.00 92.44 105 LYS A CA 1
ATOM 794 C C . LYS A 1 105 ? -7.107 4.192 7.324 1.00 92.44 105 LYS A C 1
ATOM 796 O O . LYS A 1 105 ? -8.042 4.788 7.852 1.00 92.44 105 LYS A O 1
ATOM 801 N N . GLN A 1 106 ? -7.176 2.906 6.985 1.00 91.06 106 GLN A N 1
ATOM 802 C CA . GLN A 1 106 ? -8.372 2.097 7.223 1.00 91.06 106 GLN A CA 1
ATOM 803 C C . GLN A 1 106 ? -8.662 1.932 8.717 1.00 91.06 106 GLN A C 1
ATOM 805 O O . GLN A 1 106 ? -9.802 2.077 9.142 1.00 91.06 106 GLN A O 1
ATOM 810 N N . GLN A 1 107 ? -7.637 1.699 9.538 1.00 91.62 107 GLN A N 1
ATOM 811 C CA . GLN A 1 107 ? -7.795 1.614 10.992 1.00 91.62 107 GLN A CA 1
ATOM 812 C C . GLN A 1 107 ? -8.293 2.908 11.602 1.00 91.62 107 GLN A C 1
ATOM 814 O O . GLN A 1 107 ? -9.159 2.871 12.470 1.00 91.62 107 GLN A O 1
ATOM 819 N N . TRP A 1 108 ? -7.748 4.034 11.154 1.00 91.56 108 TRP A N 1
ATOM 820 C CA . TRP A 1 108 ? -8.189 5.345 11.594 1.00 91.56 108 TRP A CA 1
ATOM 821 C C . TRP A 1 108 ? -9.676 5.535 11.290 1.00 91.56 108 TRP A C 1
ATOM 823 O O . TRP A 1 108 ? -10.463 5.771 12.205 1.00 91.56 108 TRP A O 1
ATOM 833 N N . ARG A 1 109 ? -10.076 5.269 10.039 1.00 90.12 109 ARG A N 1
ATOM 834 C CA . ARG A 1 109 ? -11.477 5.317 9.610 1.00 90.12 109 ARG A CA 1
ATOM 835 C C . ARG A 1 109 ? -12.366 4.392 10.442 1.00 90.12 109 ARG A C 1
ATOM 837 O O . ARG A 1 109 ? -13.419 4.806 10.909 1.00 90.12 109 ARG A O 1
ATOM 844 N N . ALA A 1 110 ? -11.942 3.151 10.665 1.00 90.38 110 ALA A N 1
ATOM 845 C CA . ALA A 1 110 ? -12.706 2.169 11.426 1.00 90.38 110 ALA A CA 1
ATOM 846 C C . ALA A 1 110 ? -12.901 2.595 12.888 1.00 90.38 110 ALA A C 1
ATOM 848 O O . ALA A 1 110 ? -13.998 2.488 13.432 1.00 90.38 110 ALA A O 1
ATOM 849 N N . VAL A 1 111 ? -11.846 3.097 13.533 1.00 90.06 111 VAL A N 1
ATOM 850 C CA . VAL A 1 111 ? -11.893 3.565 14.926 1.00 90.06 111 VAL A CA 1
ATOM 851 C C . VAL A 1 111 ? -12.805 4.778 15.080 1.00 90.06 111 VAL A C 1
ATOM 853 O O . VAL A 1 111 ? -13.466 4.908 16.114 1.00 90.06 111 VAL A O 1
ATOM 856 N N . GLU A 1 112 ? -12.845 5.647 14.075 1.00 89.50 112 GLU A N 1
ATOM 857 C CA . GLU A 1 112 ? -13.655 6.856 14.100 1.00 89.50 112 GLU A CA 1
ATOM 858 C C . GLU A 1 112 ? -15.125 6.597 13.726 1.00 89.50 112 GLU A C 1
ATOM 860 O O . GLU A 1 112 ? -16.031 7.073 14.411 1.00 89.50 112 GLU A O 1
ATOM 865 N N . GLU A 1 113 ? -15.380 5.824 12.667 1.00 90.19 113 GLU A N 1
ATOM 866 C CA . GLU A 1 113 ? -16.724 5.611 12.124 1.00 90.19 113 GLU A CA 1
ATOM 867 C C . GLU A 1 113 ? -17.503 4.498 12.831 1.00 90.19 113 GLU A C 1
ATOM 869 O O . GLU A 1 113 ? -18.695 4.664 13.092 1.00 90.19 113 GLU A O 1
ATOM 874 N N . LEU A 1 114 ? -16.883 3.345 13.128 1.00 87.81 114 LEU A N 1
ATOM 875 C CA . LEU A 1 114 ? -17.619 2.167 13.618 1.00 87.81 114 LEU A CA 1
ATOM 876 C C . LEU A 1 114 ? -18.409 2.430 14.911 1.00 87.81 114 LEU A C 1
ATOM 878 O O . LEU A 1 114 ? -19.554 1.982 14.979 1.00 87.81 114 LEU A O 1
ATOM 882 N N . PRO A 1 115 ? -17.896 3.182 15.908 1.00 87.00 115 PRO A N 1
ATOM 883 C CA . PRO A 1 115 ? -18.660 3.487 17.119 1.00 87.00 115 PRO A CA 1
ATOM 884 C C . PRO A 1 115 ? -19.894 4.372 16.882 1.00 87.00 115 PRO A C 1
ATOM 886 O O . PRO A 1 115 ? -20.809 4.359 17.709 1.00 87.00 115 PRO A O 1
ATOM 889 N N . LYS A 1 116 ? -19.904 5.150 15.788 1.00 89.31 116 LYS A N 1
ATOM 890 C CA . LYS A 1 116 ? -20.991 6.072 15.420 1.00 89.31 116 LYS A CA 1
ATOM 891 C C . LYS A 1 116 ? -22.148 5.340 14.720 1.00 89.31 116 LYS A C 1
ATOM 893 O O . LYS A 1 116 ? -23.274 5.827 14.727 1.00 89.31 116 LYS A O 1
ATOM 898 N N . LYS A 1 117 ? -21.899 4.165 14.126 1.00 88.88 117 LYS A N 1
ATOM 899 C CA . LYS A 1 117 ? -22.906 3.398 13.369 1.00 88.88 117 LYS A CA 1
ATOM 900 C C . LYS A 1 117 ? -23.876 2.656 14.298 1.00 88.88 117 LYS A C 1
ATOM 902 O O . LYS A 1 117 ? -23.501 2.196 15.371 1.00 88.88 117 LYS A O 1
ATOM 907 N N . ARG A 1 118 ? -25.125 2.463 13.864 1.00 87.56 118 ARG A N 1
ATOM 908 C CA . ARG A 1 118 ? -26.151 1.679 14.586 1.00 87.56 118 ARG A CA 1
ATOM 909 C C . ARG A 1 118 ? -26.071 0.188 14.228 1.00 87.56 118 ARG A C 1
ATOM 911 O O . ARG A 1 118 ? -27.006 -0.374 13.678 1.00 87.56 118 ARG A O 1
ATOM 918 N N . THR A 1 119 ? -24.927 -0.447 14.483 1.00 87.94 119 THR A N 1
ATOM 919 C CA . THR A 1 119 ? -24.686 -1.862 14.128 1.00 87.94 119 THR A CA 1
ATOM 920 C C . THR A 1 119 ? -24.377 -2.719 15.354 1.00 87.94 119 THR A C 1
ATOM 922 O O . THR A 1 119 ? -23.960 -2.200 16.390 1.00 87.94 119 THR A O 1
ATOM 925 N N . VAL A 1 120 ? -24.524 -4.045 15.232 1.00 87.44 120 VAL A N 1
ATOM 926 C CA . VAL A 1 120 ? -24.084 -5.009 16.263 1.00 87.44 120 VAL A CA 1
ATOM 927 C C . VAL A 1 120 ? -22.600 -4.816 16.579 1.00 87.44 120 VAL A C 1
ATOM 929 O O . VAL A 1 120 ? -22.210 -4.785 17.742 1.00 87.44 120 VAL A O 1
ATOM 932 N N . VAL A 1 121 ? -21.783 -4.566 15.552 1.00 83.31 121 VAL A N 1
ATOM 933 C CA . VAL A 1 121 ? -20.356 -4.254 15.709 1.00 83.31 121 VAL A CA 1
ATOM 934 C C . VAL A 1 121 ? -20.148 -3.030 16.602 1.00 83.31 121 VAL A C 1
ATOM 936 O O . VAL A 1 121 ? -19.268 -3.043 17.455 1.00 83.31 121 VAL A O 1
ATOM 939 N N . ALA A 1 122 ? -20.969 -1.987 16.471 1.00 87.12 122 ALA A N 1
ATOM 940 C CA . ALA A 1 122 ? -20.860 -0.810 17.328 1.00 87.12 122 ALA A CA 1
ATOM 941 C C . ALA A 1 122 ? -21.190 -1.113 18.798 1.00 87.12 122 ALA A C 1
ATOM 943 O O . ALA A 1 122 ? -20.524 -0.573 19.682 1.00 87.12 122 ALA A O 1
ATOM 944 N N . LYS A 1 123 ? -22.171 -1.991 19.067 1.00 86.62 123 LYS A N 1
ATOM 945 C CA . LYS A 1 123 ? -22.469 -2.473 20.429 1.00 86.62 123 LYS A CA 1
ATOM 946 C C . LYS A 1 123 ? -21.267 -3.225 21.005 1.00 86.62 123 LYS A C 1
ATOM 948 O O . LYS A 1 123 ? -20.732 -2.812 22.030 1.00 86.62 123 LYS A O 1
ATOM 953 N N . LEU A 1 124 ? -20.736 -4.192 20.252 1.00 85.44 124 LEU A N 1
ATOM 954 C CA . LEU A 1 124 ? -19.546 -4.963 20.631 1.00 85.44 124 LEU A CA 1
ATOM 955 C C . LEU A 1 124 ? -18.327 -4.070 20.896 1.00 85.44 124 LEU A C 1
ATOM 957 O O . LEU A 1 124 ? -17.592 -4.274 21.857 1.00 85.44 124 LEU A O 1
ATOM 961 N N . VAL A 1 125 ? -18.103 -3.043 20.072 1.00 85.81 125 VAL A N 1
ATOM 962 C CA . VAL A 1 125 ? -16.988 -2.104 20.257 1.00 85.81 125 VAL A CA 1
ATOM 963 C C . VAL A 1 125 ? -17.152 -1.277 21.537 1.00 85.81 125 VAL A C 1
ATOM 965 O O . VAL A 1 125 ? -16.154 -1.017 22.212 1.00 85.81 125 VAL A O 1
ATOM 968 N N . LYS A 1 126 ? -18.379 -0.867 21.884 1.00 82.12 126 LYS A N 1
ATOM 969 C CA . LYS A 1 126 ? -18.679 -0.123 23.122 1.00 82.12 126 LYS A CA 1
ATOM 970 C C . LYS A 1 126 ? -18.550 -1.002 24.370 1.00 82.12 126 LYS A C 1
ATOM 972 O O . LYS A 1 126 ? -18.053 -0.531 25.391 1.00 82.12 126 LYS A O 1
ATOM 977 N N . GLU A 1 127 ? -18.954 -2.262 24.269 1.00 84.19 127 GLU A N 1
ATOM 978 C CA . GLU A 1 127 ? -18.863 -3.260 25.341 1.00 84.19 127 GLU A CA 1
ATOM 979 C C . GLU A 1 127 ? -17.432 -3.777 25.539 1.00 84.19 127 GLU A C 1
ATOM 981 O O . GLU A 1 127 ? -17.041 -4.107 26.657 1.00 84.19 127 GLU A O 1
ATOM 986 N N . SER A 1 128 ? -16.611 -3.790 24.480 1.00 78.69 128 SER A N 1
ATOM 987 C CA . SER A 1 128 ? -15.222 -4.252 24.537 1.00 78.69 128 SER A CA 1
ATOM 988 C C . SER A 1 128 ? -14.344 -3.326 25.392 1.00 78.69 128 SER A C 1
ATOM 990 O O . SER A 1 128 ? -13.770 -2.334 24.933 1.00 78.69 128 SER A O 1
ATOM 992 N N . ARG A 1 129 ? -14.221 -3.666 26.676 1.00 74.94 129 ARG A N 1
ATOM 993 C CA . ARG A 1 129 ? -13.362 -2.980 27.645 1.00 74.94 129 ARG A CA 1
ATOM 994 C C . ARG A 1 129 ? -12.094 -3.796 27.877 1.00 74.94 129 ARG A C 1
ATOM 996 O O . ARG A 1 129 ? -12.124 -5.018 27.957 1.00 74.94 129 ARG A O 1
ATOM 1003 N N . GLY A 1 130 ? -10.955 -3.115 27.965 1.00 81.44 130 GLY A N 1
ATOM 1004 C CA . GLY A 1 130 ? -9.682 -3.744 28.312 1.00 81.44 130 GLY A CA 1
ATOM 1005 C C . GLY A 1 130 ? -8.508 -3.278 27.463 1.00 81.44 130 GLY A C 1
ATOM 1006 O O . GLY A 1 130 ? -8.651 -2.815 26.330 1.00 81.44 130 GLY A O 1
ATOM 1007 N N . ARG A 1 131 ? -7.296 -3.433 28.009 1.00 79.75 131 ARG A N 1
ATOM 1008 C CA . ARG A 1 131 ? -6.057 -2.994 27.351 1.00 79.75 131 ARG A CA 1
ATOM 1009 C C . ARG A 1 131 ? -5.897 -3.619 25.967 1.00 79.75 131 ARG A C 1
ATOM 1011 O O . ARG A 1 131 ? -5.399 -2.941 25.072 1.00 79.75 131 ARG A O 1
ATOM 1018 N N . TRP A 1 132 ? -6.286 -4.877 25.790 1.00 80.75 132 TRP A N 1
ATOM 1019 C CA . TRP A 1 132 ? -6.087 -5.641 24.553 1.00 80.75 132 TRP A CA 1
ATOM 1020 C C . TRP A 1 132 ? -7.306 -5.671 23.630 1.00 80.75 132 TRP A C 1
ATOM 1022 O O . TRP A 1 132 ? -7.211 -6.236 22.543 1.00 80.75 132 TRP A O 1
ATOM 1032 N N . ALA A 1 133 ? -8.406 -5.017 24.017 1.00 85.81 133 ALA A N 1
ATOM 1033 C CA . ALA A 1 133 ? -9.553 -4.840 23.140 1.00 85.81 133 ALA A CA 1
ATOM 1034 C C . ALA A 1 133 ? -9.142 -4.096 21.859 1.00 85.81 133 ALA A C 1
ATOM 1036 O O . ALA A 1 133 ? -8.207 -3.282 21.855 1.00 85.81 133 ALA A O 1
ATOM 1037 N N . TRP A 1 134 ? -9.851 -4.380 20.764 1.00 88.25 134 TRP A N 1
ATOM 1038 C CA . TRP A 1 134 ? -9.516 -3.868 19.436 1.00 88.25 134 TRP A CA 1
ATOM 1039 C C . TRP A 1 134 ? -9.384 -2.338 19.425 1.00 88.25 134 TRP A C 1
ATOM 1041 O O . TRP A 1 134 ? -8.348 -1.822 19.009 1.00 88.25 134 TRP A O 1
ATOM 1051 N N . ARG A 1 135 ? -10.371 -1.606 19.960 1.00 87.38 135 ARG A N 1
ATOM 1052 C CA . ARG A 1 135 ? -10.392 -0.135 19.906 1.00 87.38 135 ARG A CA 1
ATOM 1053 C C . ARG A 1 135 ? -9.230 0.509 20.684 1.00 87.38 135 ARG A C 1
ATOM 1055 O O . ARG A 1 135 ? -8.486 1.280 20.074 1.00 87.38 135 ARG A O 1
ATOM 1062 N N . PRO A 1 136 ? -8.977 0.184 21.971 1.00 88.19 136 PRO A N 1
ATOM 1063 C CA . PRO A 1 136 ? -7.793 0.672 22.683 1.00 88.19 136 PRO A CA 1
ATOM 1064 C C . PRO A 1 136 ? -6.468 0.283 22.018 1.00 88.19 136 PRO A C 1
ATOM 1066 O O . PRO A 1 136 ? -5.517 1.068 22.030 1.00 88.19 136 PRO A O 1
ATOM 1069 N N . ARG A 1 137 ? -6.375 -0.916 21.427 1.00 89.31 137 ARG A N 1
ATOM 1070 C CA . ARG A 1 137 ? -5.173 -1.351 20.704 1.00 89.31 137 ARG A CA 1
ATOM 1071 C C . ARG A 1 137 ? -4.929 -0.494 19.462 1.00 89.31 137 ARG A C 1
ATOM 1073 O O . ARG A 1 137 ? -3.826 0.031 19.321 1.00 89.31 137 ARG A O 1
ATOM 1080 N N . SER A 1 138 ? -5.943 -0.317 18.618 1.00 88.81 138 SER A N 1
ATOM 1081 C CA . SER A 1 138 ? -5.865 0.465 17.380 1.00 88.81 138 SER A CA 1
ATOM 1082 C C . SER A 1 138 ? -5.568 1.942 17.659 1.00 88.81 138 SER A C 1
ATOM 1084 O O . SER A 1 138 ? -4.663 2.502 17.049 1.00 88.81 138 SER A O 1
ATOM 1086 N N . LEU A 1 139 ? -6.204 2.546 18.672 1.00 89.19 139 LEU A N 1
ATOM 1087 C CA . LEU A 1 139 ? -5.895 3.917 19.107 1.00 89.19 139 LEU A CA 1
ATOM 1088 C C . LEU A 1 139 ? -4.430 4.091 19.526 1.00 89.19 139 LEU A C 1
ATOM 1090 O O . LEU A 1 139 ? -3.806 5.101 19.209 1.00 89.19 139 LEU A O 1
ATOM 1094 N N . ARG A 1 140 ? -3.845 3.111 20.228 1.00 89.62 140 ARG A N 1
ATOM 1095 C CA . ARG A 1 140 ? -2.417 3.165 20.584 1.00 89.62 140 ARG A CA 1
ATOM 1096 C C . ARG A 1 140 ? -1.516 3.044 19.366 1.00 89.62 140 ARG A C 1
ATOM 1098 O O . ARG A 1 140 ? -0.461 3.668 19.345 1.00 89.62 140 ARG A O 1
ATOM 1105 N N . GLU A 1 141 ? -1.875 2.217 18.393 1.00 89.31 141 GLU A N 1
ATOM 1106 C CA . GLU A 1 141 ? -1.097 2.080 17.161 1.00 89.31 141 GLU A CA 1
ATOM 1107 C C . GLU A 1 141 ? -1.125 3.361 16.326 1.00 89.31 141 GLU A C 1
ATOM 1109 O O . GLU A 1 141 ? -0.058 3.812 15.913 1.00 89.31 141 GLU A O 1
ATOM 1114 N N . ILE A 1 142 ? -2.297 3.988 16.191 1.00 89.44 142 ILE A N 1
ATOM 1115 C CA . ILE A 1 142 ? -2.474 5.288 15.529 1.00 89.44 142 ILE A CA 1
ATOM 1116 C C . ILE A 1 142 ? -1.656 6.368 16.248 1.00 89.44 142 ILE A C 1
ATOM 1118 O O . ILE A 1 142 ? -0.784 6.971 15.633 1.00 89.44 142 ILE A O 1
ATOM 1122 N N . LYS A 1 143 ? -1.803 6.518 17.573 1.00 89.56 143 LYS A N 1
ATOM 1123 C CA . LYS A 1 143 ? -1.012 7.489 18.357 1.00 89.56 143 LYS A CA 1
ATOM 1124 C C . LYS A 1 143 ? 0.497 7.261 18.247 1.00 89.56 143 LYS A C 1
ATOM 1126 O O . LYS A 1 143 ? 1.283 8.203 18.254 1.00 89.56 143 LYS A O 1
ATOM 1131 N N . ARG A 1 144 ? 0.948 6.003 18.170 1.00 88.44 144 ARG A N 1
ATOM 1132 C CA . ARG A 1 144 ? 2.369 5.691 17.929 1.00 88.44 144 ARG A CA 1
ATOM 1133 C C . ARG A 1 144 ? 2.806 6.066 16.516 1.00 88.44 144 ARG A C 1
ATOM 1135 O O . ARG A 1 144 ? 3.985 6.362 16.337 1.00 88.44 144 ARG A O 1
ATOM 1142 N N . ALA A 1 145 ? 1.919 5.969 15.529 1.00 86.88 145 ALA A N 1
ATOM 1143 C CA . ALA A 1 145 ? 2.200 6.389 14.165 1.00 86.88 145 ALA A CA 1
ATOM 1144 C C . ALA A 1 145 ? 2.309 7.918 14.079 1.00 86.88 145 ALA A C 1
ATOM 1146 O O . ALA A 1 145 ? 3.328 8.400 13.601 1.00 86.88 145 ALA A O 1
ATOM 1147 N N . GLU A 1 146 ? 1.367 8.654 14.673 1.00 87.94 146 GLU A N 1
ATOM 1148 C CA . GLU A 1 146 ? 1.392 10.123 14.790 1.00 87.94 146 GLU A CA 1
ATOM 1149 C C . GLU A 1 146 ? 2.695 10.624 15.425 1.00 87.94 146 GLU A C 1
ATOM 1151 O O . GLU A 1 146 ? 3.433 11.394 14.815 1.00 87.94 146 GLU A O 1
ATOM 1156 N N . ARG A 1 147 ? 3.065 10.089 16.601 1.00 88.31 147 ARG A N 1
ATOM 1157 C CA . ARG A 1 147 ? 4.337 10.437 17.270 1.00 88.31 147 ARG A CA 1
ATOM 1158 C C . ARG A 1 147 ? 5.562 10.198 16.396 1.00 88.31 147 ARG A C 1
ATOM 1160 O O . ARG A 1 147 ? 6.560 10.889 16.528 1.00 88.31 147 ARG A O 1
ATOM 1167 N N . LYS A 1 148 ? 5.515 9.170 15.550 1.00 86.06 148 LYS A N 1
ATOM 1168 C CA . LYS A 1 148 ? 6.621 8.815 14.660 1.00 86.06 148 LYS A CA 1
ATOM 1169 C C . LYS A 1 148 ? 6.709 9.731 13.446 1.00 86.06 148 LYS A C 1
ATOM 1171 O O . LYS A 1 148 ? 7.815 9.911 12.947 1.00 86.06 148 LYS A O 1
ATOM 1176 N N . CYS A 1 149 ? 5.577 10.237 12.971 1.00 81.56 149 CYS A N 1
ATOM 1177 C CA . CYS A 1 149 ? 5.500 11.220 11.895 1.00 81.56 149 CYS A CA 1
ATOM 1178 C C . CYS A 1 149 ? 5.807 12.643 12.386 1.00 81.56 149 CYS A C 1
ATOM 1180 O O . CYS A 1 149 ? 6.181 13.476 11.578 1.00 81.56 149 CYS A O 1
ATOM 1182 N N . GLY A 1 150 ? 5.706 12.909 13.694 1.00 80.06 150 GLY A N 1
ATOM 1183 C CA . GLY A 1 150 ? 6.069 14.206 14.277 1.00 80.06 150 GLY A CA 1
ATOM 1184 C C . GLY A 1 150 ? 5.041 15.311 14.025 1.00 80.06 150 GLY A C 1
ATOM 1185 O O . GLY A 1 150 ? 5.326 16.473 14.281 1.00 80.06 150 GLY A O 1
ATOM 1186 N N . GLN A 1 151 ? 3.847 14.960 13.543 1.00 78.38 151 GLN A N 1
ATOM 1187 C CA . GLN A 1 151 ? 2.766 15.894 13.235 1.00 78.38 151 GLN A CA 1
ATOM 1188 C C . GLN A 1 151 ? 1.462 15.425 13.884 1.00 78.38 151 GLN A C 1
ATOM 1190 O O . GLN A 1 151 ? 1.232 14.223 14.058 1.00 78.38 151 GLN A O 1
ATOM 1195 N N . LYS A 1 152 ? 0.607 16.384 14.253 1.00 77.06 152 LYS A N 1
ATOM 1196 C CA . LYS A 1 152 ? -0.758 16.107 14.706 1.00 77.06 152 LYS A CA 1
ATOM 1197 C C . LYS A 1 152 ? -1.624 15.911 13.469 1.00 77.06 152 LYS A C 1
ATOM 1199 O O . LYS A 1 152 ? -1.699 16.795 12.628 1.00 77.06 152 LYS A O 1
ATOM 1204 N N . ILE A 1 153 ? -2.237 14.742 13.361 1.00 83.12 153 ILE A N 1
ATOM 1205 C CA . ILE A 1 153 ? -2.888 14.302 12.130 1.00 83.12 153 ILE A CA 1
ATOM 1206 C C . ILE A 1 153 ? -4.397 14.356 12.325 1.00 83.12 153 ILE A C 1
ATOM 1208 O O . ILE A 1 153 ? -4.913 13.838 13.317 1.00 83.12 153 ILE A O 1
ATOM 1212 N N . SER A 1 154 ? -5.089 15.015 11.398 1.00 79.50 154 SER A N 1
ATOM 1213 C CA . SER A 1 154 ? -6.527 15.256 11.492 1.00 79.50 154 SER A CA 1
ATOM 1214 C C . SER A 1 154 ? -7.338 14.250 10.683 1.00 79.50 154 SER A C 1
ATOM 1216 O O . SER A 1 154 ? -8.439 13.894 11.093 1.00 79.50 154 SER A O 1
ATOM 1218 N N . THR A 1 155 ? -6.775 13.728 9.586 1.00 88.12 155 THR A N 1
ATOM 1219 C CA . THR A 1 155 ? -7.445 12.753 8.721 1.00 88.12 155 THR A CA 1
ATOM 1220 C C . THR A 1 155 ? -6.643 11.466 8.532 1.00 88.12 155 THR A C 1
ATOM 1222 O O . THR A 1 155 ? -5.412 11.437 8.522 1.00 88.12 155 THR A O 1
ATOM 1225 N N . GLY A 1 156 ? -7.344 10.356 8.283 1.00 84.56 156 GLY A N 1
ATOM 1226 C CA . GLY A 1 156 ? -6.693 9.091 7.931 1.00 84.56 156 GLY A CA 1
ATOM 1227 C C . GLY A 1 156 ? -5.877 9.158 6.629 1.00 84.56 156 GLY A C 1
ATOM 1228 O O . GLY A 1 156 ? -4.971 8.346 6.439 1.00 84.56 156 GLY A O 1
ATOM 1229 N N . LYS A 1 157 ? -6.182 10.107 5.730 1.00 87.94 157 LYS A N 1
ATOM 1230 C CA . LYS A 1 157 ? -5.404 10.343 4.503 1.00 87.94 157 LYS A CA 1
ATOM 1231 C C . LYS A 1 157 ? -4.067 11.011 4.830 1.00 87.94 157 LYS A C 1
ATOM 1233 O O . LYS A 1 157 ? -3.040 10.455 4.460 1.00 87.94 157 LYS A O 1
ATOM 1238 N N . GLU A 1 158 ? -4.074 12.085 5.616 1.00 87.44 158 GLU A N 1
ATOM 1239 C CA . GLU A 1 158 ? -2.845 12.704 6.138 1.00 87.44 158 GLU A CA 1
ATOM 1240 C C . GLU A 1 158 ? -1.962 11.684 6.869 1.00 87.44 158 GLU A C 1
ATOM 1242 O O . GLU A 1 158 ? -0.748 11.667 6.683 1.00 87.44 158 GLU A O 1
ATOM 1247 N N . LEU A 1 159 ? -2.567 10.765 7.636 1.00 87.31 159 LEU A N 1
ATOM 1248 C CA . LEU A 1 159 ? -1.822 9.705 8.324 1.00 87.31 159 LEU A CA 1
ATOM 1249 C C . LEU A 1 159 ? -1.084 8.776 7.363 1.00 87.31 159 LEU A C 1
ATOM 1251 O O . LEU A 1 159 ? 0.042 8.355 7.631 1.00 87.31 159 LEU A O 1
ATOM 1255 N N . MET A 1 160 ? -1.736 8.426 6.259 1.00 90.00 160 MET A N 1
ATOM 1256 C CA . MET A 1 160 ? -1.149 7.593 5.219 1.00 90.00 160 MET A CA 1
ATOM 1257 C C . MET A 1 160 ? -0.006 8.322 4.517 1.00 90.00 160 MET A C 1
ATOM 1259 O O . MET A 1 160 ? 1.062 7.737 4.334 1.00 90.00 160 MET A O 1
ATOM 1263 N N . ASP A 1 161 ? -0.223 9.583 4.157 1.00 87.38 161 ASP A N 1
ATOM 1264 C CA . ASP A 1 161 ? 0.726 10.379 3.382 1.00 87.38 161 ASP A CA 1
ATOM 1265 C C . ASP A 1 161 ? 1.987 10.672 4.210 1.00 87.38 161 ASP A C 1
ATOM 1267 O O . ASP A 1 161 ? 3.091 10.317 3.788 1.00 87.38 161 ASP A O 1
ATOM 1271 N N . ALA A 1 162 ? 1.826 11.127 5.458 1.00 86.25 162 ALA A N 1
ATOM 1272 C CA . ALA A 1 162 ? 2.932 11.349 6.391 1.00 86.25 162 ALA A CA 1
ATOM 1273 C C . ALA A 1 162 ? 3.712 10.058 6.705 1.00 86.25 162 ALA A C 1
ATOM 1275 O O . ALA A 1 162 ? 4.932 10.068 6.899 1.00 86.25 162 ALA A O 1
ATOM 1276 N N . TRP A 1 163 ? 3.032 8.904 6.763 1.00 87.44 163 TRP A N 1
ATOM 1277 C CA . TRP A 1 163 ? 3.714 7.624 6.965 1.00 87.44 163 TRP A CA 1
ATOM 1278 C C . TRP A 1 163 ? 4.517 7.195 5.730 1.00 87.44 163 TRP A C 1
ATOM 1280 O O . TRP A 1 163 ? 5.633 6.684 5.872 1.00 87.44 163 TRP A O 1
ATOM 1290 N N . ASN A 1 164 ? 3.962 7.379 4.530 1.00 85.50 164 ASN A N 1
ATOM 1291 C CA . ASN A 1 164 ? 4.639 7.066 3.271 1.00 85.50 164 ASN A CA 1
ATOM 1292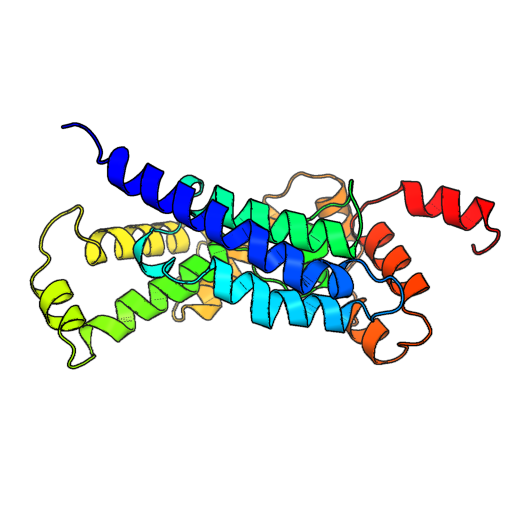 C C . ASN A 1 164 ? 5.897 7.922 3.092 1.00 85.50 164 ASN A C 1
ATOM 1294 O O . ASN A 1 164 ? 6.962 7.379 2.797 1.00 85.50 164 ASN A O 1
ATOM 1298 N N . GLU A 1 165 ? 5.797 9.226 3.342 1.00 81.81 165 GLU A N 1
ATOM 1299 C CA . GLU A 1 165 ? 6.925 10.156 3.279 1.00 81.81 165 GLU A CA 1
ATOM 1300 C C . GLU A 1 165 ? 8.047 9.754 4.244 1.00 81.81 165 GLU A C 1
ATOM 1302 O O . GLU A 1 165 ? 9.203 9.583 3.850 1.00 81.81 165 GLU A O 1
ATOM 1307 N N . ARG A 1 166 ? 7.700 9.458 5.498 1.00 84.44 166 ARG A N 1
ATOM 1308 C CA . ARG A 1 166 ? 8.655 8.970 6.498 1.00 84.44 166 ARG A CA 1
ATOM 1309 C C . ARG A 1 166 ? 9.359 7.674 6.082 1.00 84.44 166 ARG A C 1
ATOM 1311 O O . ARG A 1 166 ? 10.556 7.507 6.325 1.00 84.44 166 ARG A O 1
ATOM 1318 N N . GLU A 1 167 ? 8.631 6.717 5.510 1.00 80.75 167 GLU A N 1
ATOM 1319 C CA . GLU A 1 167 ? 9.200 5.438 5.058 1.00 80.75 167 GLU A CA 1
ATOM 1320 C C . GLU A 1 167 ? 10.128 5.583 3.848 1.00 80.75 167 GLU A C 1
ATOM 1322 O O . GLU A 1 167 ? 11.030 4.752 3.689 1.00 80.75 167 GLU A O 1
ATOM 1327 N N . LEU A 1 168 ? 9.920 6.613 3.024 1.00 73.69 168 LEU A N 1
ATOM 1328 C CA . LEU A 1 168 ? 10.830 7.002 1.949 1.00 73.69 168 LEU A CA 1
ATOM 1329 C C . LEU A 1 168 ? 12.091 7.652 2.517 1.00 73.69 168 LEU A C 1
ATOM 1331 O O . LEU A 1 168 ? 13.193 7.247 2.157 1.00 73.69 168 LEU A O 1
ATOM 1335 N N . LEU A 1 169 ? 11.942 8.597 3.453 1.00 73.25 169 LEU A N 1
ATOM 1336 C CA . LEU A 1 169 ? 13.070 9.276 4.097 1.00 73.25 169 LEU A CA 1
ATOM 1337 C C . LEU A 1 169 ? 14.023 8.293 4.785 1.00 73.25 169 LEU A C 1
ATOM 1339 O O . LEU A 1 169 ? 15.243 8.415 4.674 1.00 73.25 169 LEU A O 1
ATOM 1343 N N . ARG A 1 170 ? 13.459 7.273 5.440 1.00 75.25 170 ARG A N 1
ATOM 1344 C CA . ARG A 1 170 ? 14.212 6.233 6.149 1.00 75.25 170 ARG A CA 1
ATOM 1345 C C . ARG A 1 170 ? 14.875 5.209 5.227 1.00 75.25 170 ARG A C 1
ATOM 1347 O O . ARG A 1 170 ? 15.720 4.445 5.698 1.00 75.25 170 ARG A O 1
ATOM 1354 N N . ASP A 1 171 ? 14.472 5.121 3.963 1.00 68.50 171 ASP A N 1
ATOM 1355 C CA . ASP A 1 171 ? 15.057 4.139 3.063 1.00 68.50 171 ASP A CA 1
ATOM 1356 C C . ASP A 1 171 ? 16.518 4.502 2.771 1.00 68.50 171 ASP A C 1
ATOM 1358 O O . ASP A 1 171 ? 16.817 5.574 2.247 1.00 68.50 171 ASP A O 1
ATOM 1362 N N . LYS A 1 172 ? 17.436 3.616 3.162 1.00 65.19 172 LYS A N 1
ATOM 1363 C CA . LYS A 1 172 ? 18.879 3.781 2.950 1.00 65.19 172 LYS A CA 1
ATOM 1364 C C . LYS A 1 172 ? 19.352 3.132 1.651 1.00 65.19 172 LYS A C 1
ATOM 1366 O O . LYS A 1 172 ? 20.537 3.210 1.347 1.00 65.19 172 LYS A O 1
ATOM 1371 N N . ALA A 1 173 ? 18.465 2.464 0.908 1.00 64.00 173 ALA A N 1
ATOM 1372 C CA . ALA A 1 173 ? 18.839 1.852 -0.357 1.00 64.00 173 ALA A CA 1
ATOM 1373 C C . ALA A 1 173 ? 19.353 2.924 -1.327 1.00 64.00 173 ALA A C 1
ATOM 1375 O O . ALA A 1 173 ? 18.663 3.915 -1.576 1.00 64.00 173 ALA A O 1
ATOM 1376 N N . SER A 1 174 ? 20.538 2.702 -1.903 1.00 62.81 174 SER A N 1
ATOM 1377 C CA . SER A 1 174 ? 21.175 3.634 -2.843 1.00 62.81 174 SER A CA 1
ATOM 1378 C C . SER A 1 174 ? 20.249 3.994 -4.006 1.00 62.81 174 SER A C 1
ATOM 1380 O O . SER A 1 174 ? 20.181 5.151 -4.394 1.00 62.81 174 SER A O 1
ATOM 1382 N N . ALA A 1 175 ? 19.450 3.034 -4.486 1.00 61.16 175 ALA A N 1
ATOM 1383 C CA . ALA A 1 175 ? 18.436 3.253 -5.517 1.00 61.16 175 ALA A CA 1
ATOM 1384 C C . ALA A 1 175 ? 17.302 4.195 -5.069 1.00 61.16 175 ALA A C 1
ATOM 1386 O O . ALA A 1 175 ? 16.907 5.082 -5.815 1.00 61.16 175 ALA A O 1
ATOM 1387 N N . SER A 1 176 ? 16.801 4.054 -3.839 1.00 62.22 176 SER A N 1
ATOM 1388 C CA . SER A 1 176 ? 15.773 4.947 -3.282 1.00 62.22 176 SER A CA 1
ATOM 1389 C C . SER A 1 176 ? 16.328 6.337 -2.941 1.00 62.22 176 SER A C 1
ATOM 1391 O O . SER A 1 176 ? 15.586 7.318 -2.922 1.00 62.22 176 SER A O 1
ATOM 1393 N N . LYS A 1 177 ? 17.629 6.439 -2.638 1.00 66.88 177 LYS A N 1
ATOM 1394 C CA . LYS A 1 177 ? 18.344 7.714 -2.485 1.00 66.88 177 LYS A CA 1
ATOM 1395 C C . LYS A 1 177 ? 18.497 8.414 -3.839 1.00 66.88 177 LYS A C 1
ATOM 1397 O O . LYS A 1 177 ? 17.988 9.517 -3.980 1.00 66.88 177 LYS A O 1
ATOM 1402 N N . TRP A 1 178 ? 19.050 7.720 -4.835 1.00 69.56 178 TRP A N 1
ATOM 1403 C CA . TRP A 1 178 ? 19.182 8.214 -6.208 1.00 69.56 178 TRP A CA 1
ATOM 1404 C C . TRP A 1 178 ? 17.839 8.689 -6.768 1.00 69.56 178 TRP A C 1
ATOM 1406 O O . TRP A 1 178 ? 17.743 9.787 -7.302 1.00 69.56 178 TRP A O 1
ATOM 1416 N N . TYR A 1 179 ? 16.779 7.907 -6.559 1.00 67.50 179 TYR A N 1
ATOM 1417 C CA . TYR A 1 179 ? 15.423 8.273 -6.955 1.00 67.50 179 TYR A CA 1
ATOM 1418 C C . TYR A 1 179 ? 14.954 9.595 -6.316 1.00 67.50 179 TYR A C 1
ATOM 1420 O O . TYR A 1 179 ? 14.381 10.450 -6.984 1.00 67.50 179 TYR A O 1
ATOM 1428 N N . ARG A 1 180 ? 15.192 9.803 -5.015 1.00 67.06 180 ARG A N 1
ATOM 1429 C CA . ARG A 1 180 ? 14.803 11.058 -4.346 1.00 67.06 180 ARG A CA 1
ATOM 1430 C C . ARG A 1 180 ? 15.564 12.267 -4.880 1.00 67.06 180 ARG A C 1
ATOM 1432 O O . ARG A 1 180 ? 14.997 13.349 -4.917 1.00 67.06 180 ARG A O 1
ATOM 1439 N N . GLU A 1 181 ? 16.823 12.071 -5.247 1.00 69.62 181 GLU A N 1
ATOM 1440 C CA . GLU A 1 181 ? 17.719 13.137 -5.698 1.00 69.62 181 GLU A CA 1
ATOM 1441 C C . GLU A 1 181 ? 17.491 13.511 -7.170 1.00 69.62 181 G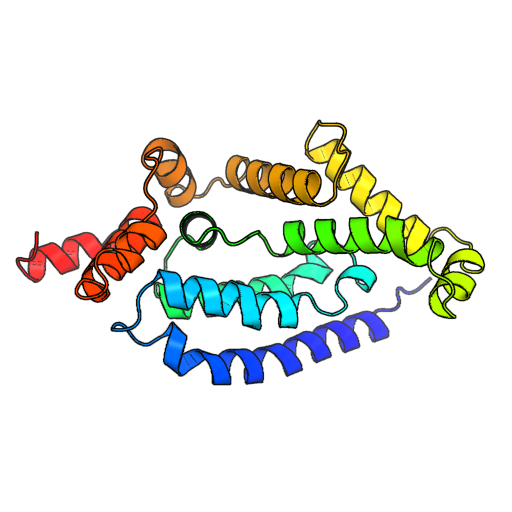LU A C 1
ATOM 1443 O O . GLU A 1 181 ? 17.657 14.671 -7.524 1.00 69.62 181 GLU A O 1
ATOM 1448 N N . ASN A 1 182 ? 17.073 12.558 -8.015 1.00 66.06 182 ASN A N 1
ATOM 1449 C CA . ASN A 1 182 ? 17.038 12.733 -9.476 1.00 66.06 182 ASN A CA 1
ATOM 1450 C C . ASN A 1 182 ? 15.634 12.746 -10.098 1.00 66.06 182 ASN A C 1
ATOM 1452 O O . ASN A 1 182 ? 15.491 13.078 -11.271 1.00 66.06 182 ASN A O 1
ATOM 1456 N N . THR A 1 183 ? 14.591 12.391 -9.346 1.00 61.34 183 THR A N 1
ATOM 1457 C CA . THR A 1 183 ? 13.203 12.391 -9.841 1.00 61.34 183 THR A CA 1
ATOM 1458 C C . THR A 1 183 ? 12.359 13.364 -9.022 1.00 61.34 183 THR A C 1
ATOM 1460 O O . THR A 1 183 ? 11.697 12.997 -8.052 1.00 61.34 183 THR A O 1
ATOM 1463 N N . SER A 1 184 ? 12.438 14.638 -9.412 1.00 51.56 184 SER A N 1
ATOM 1464 C CA . SER A 1 184 ? 11.671 15.775 -8.878 1.00 51.56 184 SER A CA 1
ATOM 1465 C C . SER A 1 184 ? 10.698 16.379 -9.905 1.00 51.56 184 SER A C 1
ATOM 1467 O O . SER A 1 184 ? 10.051 17.385 -9.626 1.00 51.56 184 SER A O 1
ATOM 1469 N N . SER A 1 185 ? 10.569 15.779 -11.091 1.00 50.50 185 SER A N 1
ATOM 1470 C CA . SER A 1 185 ? 9.795 16.321 -12.209 1.00 50.50 185 SER A CA 1
ATOM 1471 C C . SER A 1 185 ? 8.311 15.935 -12.154 1.00 50.50 185 SER A C 1
ATOM 1473 O O . SER A 1 185 ? 7.947 14.786 -11.918 1.00 50.50 185 SER A O 1
ATOM 1475 N N . GLY A 1 186 ? 7.443 16.920 -12.403 1.00 53.72 186 GLY A N 1
ATOM 1476 C CA . GLY A 1 186 ? 5.982 16.842 -12.266 1.00 53.72 186 GLY A CA 1
ATOM 1477 C C . GLY A 1 186 ? 5.227 15.946 -13.257 1.00 53.72 186 GLY A C 1
ATOM 1478 O O . GLY A 1 186 ? 4.007 16.014 -13.267 1.00 53.72 186 GLY A O 1
ATOM 1479 N N . PHE A 1 187 ? 5.910 15.121 -14.059 1.00 55.84 187 PHE A N 1
ATOM 1480 C CA . PHE A 1 187 ? 5.283 14.119 -14.930 1.00 55.84 187 PHE A CA 1
ATOM 1481 C C . PHE A 1 187 ? 5.856 12.732 -14.629 1.00 55.84 187 PHE A C 1
ATOM 1483 O O . PHE A 1 187 ? 6.993 12.424 -14.987 1.00 55.84 187 PHE A O 1
ATOM 1490 N N . GLY A 1 188 ? 5.063 11.886 -13.971 1.00 71.44 188 GLY A N 1
ATOM 1491 C CA . GLY A 1 188 ? 5.452 10.507 -13.664 1.00 71.44 188 GLY A CA 1
ATOM 1492 C C . GLY A 1 188 ? 5.410 9.606 -14.901 1.00 71.44 188 GLY A C 1
ATOM 1493 O O . GLY A 1 188 ? 4.612 9.819 -15.817 1.00 71.44 188 GLY A O 1
ATOM 1494 N N . VAL A 1 189 ? 6.204 8.526 -14.910 1.00 78.44 189 VAL A N 1
ATOM 1495 C CA . VAL A 1 189 ? 6.186 7.522 -16.004 1.00 78.44 189 VAL A CA 1
ATOM 1496 C C . VAL A 1 189 ? 4.773 6.981 -16.248 1.00 78.44 189 VAL A C 1
ATOM 1498 O O . VAL A 1 189 ? 4.391 6.664 -17.374 1.00 78.44 189 VAL A O 1
ATOM 1501 N N . SER A 1 190 ? 3.982 6.905 -15.181 1.00 75.50 190 SER A N 1
ATOM 1502 C CA . SER A 1 190 ? 2.571 6.539 -15.216 1.00 75.50 190 SER A CA 1
ATOM 1503 C C . SER A 1 190 ? 1.759 7.459 -16.138 1.00 75.50 190 SER A C 1
ATOM 1505 O O . SER A 1 190 ? 1.080 6.961 -17.031 1.00 75.50 190 SER A O 1
ATOM 1507 N N . GLU A 1 191 ? 1.868 8.779 -15.993 1.00 78.62 191 GLU A N 1
ATOM 1508 C CA . GLU A 1 191 ? 1.116 9.758 -16.794 1.00 78.62 191 GLU A CA 1
ATOM 1509 C C . GLU A 1 191 ? 1.558 9.760 -18.259 1.00 78.62 191 GLU A C 1
ATOM 1511 O O . GLU A 1 191 ? 0.729 9.784 -19.169 1.00 78.62 191 GLU A O 1
ATOM 1516 N N . LEU A 1 192 ? 2.866 9.650 -18.496 1.00 81.62 192 LEU A N 1
ATOM 1517 C CA . LEU A 1 192 ? 3.421 9.543 -19.845 1.00 81.62 192 LEU A CA 1
ATOM 1518 C C . LEU A 1 192 ? 2.970 8.255 -20.545 1.00 81.62 192 LEU A C 1
ATOM 1520 O O . LEU A 1 192 ? 2.679 8.274 -21.739 1.00 81.62 192 LEU A O 1
ATOM 1524 N N . SER A 1 193 ? 2.815 7.157 -19.797 1.00 84.12 193 SER A N 1
ATOM 1525 C CA . SER A 1 193 ? 2.303 5.898 -20.348 1.00 84.12 193 SER A CA 1
ATOM 1526 C C . SER A 1 193 ? 0.836 5.958 -20.781 1.00 84.12 193 SER A C 1
ATOM 1528 O O . SER A 1 193 ? 0.420 5.128 -21.584 1.00 84.12 193 SER A O 1
ATOM 1530 N N . VAL A 1 194 ? 0.056 6.913 -20.259 1.00 84.94 194 VAL A N 1
ATOM 1531 C CA . VAL A 1 194 ? -1.324 7.164 -20.708 1.00 84.94 194 VAL A CA 1
ATOM 1532 C C . VAL A 1 194 ? -1.335 7.988 -21.986 1.00 84.94 194 VAL A C 1
ATOM 1534 O O . VAL A 1 194 ? -2.116 7.695 -22.883 1.00 84.94 194 VAL A O 1
ATOM 1537 N N . LYS A 1 195 ? -0.471 9.008 -22.069 1.00 84.56 195 LYS A N 1
ATOM 1538 C CA . LYS A 1 195 ? -0.382 9.890 -23.241 1.00 84.56 195 LYS A CA 1
ATOM 1539 C C . LYS A 1 195 ? 0.175 9.175 -24.474 1.00 84.56 195 LYS A C 1
ATOM 1541 O O . LYS A 1 195 ? -0.273 9.458 -25.575 1.00 84.56 195 LYS A O 1
ATOM 1546 N N . PHE A 1 196 ? 1.116 8.253 -24.268 1.00 85.19 196 PHE A N 1
ATOM 1547 C CA . PHE A 1 196 ? 1.838 7.542 -25.329 1.00 85.19 196 PHE A CA 1
ATOM 1548 C C . PHE A 1 196 ? 1.798 6.020 -25.098 1.00 85.19 196 PHE A C 1
ATOM 1550 O O . PHE A 1 196 ? 2.817 5.416 -24.720 1.00 85.19 196 PHE A O 1
ATOM 1557 N N . PRO A 1 197 ? 0.618 5.377 -25.221 1.00 83.75 197 PRO A N 1
ATOM 1558 C CA . PRO A 1 197 ? 0.443 3.952 -24.936 1.00 83.75 197 PRO A CA 1
ATOM 1559 C C . PRO A 1 197 ? 1.212 3.039 -25.904 1.00 83.75 197 PRO A C 1
ATOM 1561 O O . PRO A 1 197 ? 1.645 1.954 -25.511 1.00 83.75 197 PRO A O 1
ATOM 1564 N N . GLU A 1 198 ? 1.452 3.479 -27.138 1.00 85.38 198 GLU A N 1
ATOM 1565 C CA . GLU A 1 198 ? 2.253 2.781 -28.149 1.00 85.38 198 GLU A CA 1
ATOM 1566 C C . GLU A 1 198 ? 3.698 2.527 -27.684 1.00 85.38 198 GLU A C 1
ATOM 1568 O O . GLU A 1 198 ? 4.311 1.516 -28.037 1.00 85.38 198 GLU A O 1
ATOM 1573 N N . LEU A 1 199 ? 4.212 3.375 -26.787 1.00 85.06 199 LEU A N 1
ATOM 1574 C CA . LEU A 1 199 ? 5.545 3.260 -26.198 1.00 85.06 199 LEU A CA 1
ATOM 1575 C C . LEU A 1 199 ? 5.572 2.441 -24.895 1.00 85.06 199 LEU A C 1
ATOM 1577 O O . LEU A 1 199 ? 6.554 2.499 -24.151 1.00 85.06 199 LEU A O 1
ATOM 1581 N N . ALA A 1 200 ? 4.546 1.630 -24.596 1.00 82.19 200 ALA A N 1
ATOM 1582 C CA . ALA A 1 200 ? 4.436 0.866 -23.341 1.00 82.19 200 ALA A CA 1
ATOM 1583 C C . ALA A 1 200 ? 5.706 0.068 -22.969 1.00 82.19 200 ALA A C 1
ATOM 1585 O O . ALA A 1 200 ? 6.102 0.015 -21.798 1.00 82.19 200 ALA A O 1
ATOM 1586 N N . ARG A 1 201 ? 6.390 -0.519 -23.964 1.00 82.62 201 ARG A N 1
ATOM 1587 C CA . ARG A 1 201 ? 7.666 -1.232 -23.765 1.00 82.62 201 ARG A CA 1
ATOM 1588 C C . ARG A 1 201 ? 8.797 -0.290 -23.334 1.00 82.62 201 ARG A C 1
ATOM 1590 O O . ARG A 1 201 ? 9.559 -0.639 -22.432 1.00 82.62 201 ARG A O 1
ATOM 1597 N N . GLY A 1 202 ? 8.884 0.887 -23.952 1.00 84.56 202 GLY A N 1
ATOM 1598 C CA . GLY A 1 202 ? 9.845 1.935 -23.610 1.00 84.56 202 GLY A CA 1
ATOM 1599 C C . GLY A 1 202 ? 9.612 2.459 -22.196 1.00 84.56 202 GLY A C 1
ATOM 1600 O O . GLY A 1 202 ? 10.525 2.419 -21.372 1.00 84.56 202 GLY A O 1
ATOM 1601 N N . TRP A 1 203 ? 8.365 2.804 -21.861 1.00 85.88 203 TRP A N 1
ATOM 1602 C CA . TRP A 1 203 ? 7.998 3.282 -20.524 1.00 85.88 203 TRP A CA 1
ATOM 1603 C C . TRP A 1 203 ? 8.316 2.277 -19.421 1.00 85.88 203 TRP A C 1
ATOM 1605 O O . TRP A 1 203 ? 8.790 2.658 -18.353 1.00 85.88 203 TRP A O 1
ATOM 1615 N N . ARG A 1 204 ? 8.148 0.974 -19.677 1.00 85.50 204 ARG A N 1
ATOM 1616 C CA . ARG A 1 204 ? 8.583 -0.064 -18.732 1.00 85.50 204 ARG A CA 1
ATOM 1617 C C . ARG A 1 204 ? 10.093 -0.020 -18.477 1.00 85.50 204 ARG A C 1
ATOM 1619 O O . ARG A 1 204 ? 10.516 -0.228 -17.343 1.00 85.50 204 ARG A O 1
ATOM 1626 N N . ASN A 1 205 ? 10.910 0.209 -19.501 1.00 84.62 205 ASN A N 1
ATOM 1627 C CA . ASN A 1 205 ? 12.363 0.295 -19.343 1.00 84.62 205 ASN A CA 1
ATOM 1628 C C . ASN A 1 205 ? 12.777 1.577 -18.613 1.00 84.62 205 ASN A C 1
ATOM 1630 O O . ASN A 1 205 ? 13.607 1.503 -17.710 1.00 84.62 205 ASN A O 1
ATOM 1634 N N . VAL A 1 206 ? 12.141 2.711 -18.918 1.00 84.69 206 VAL A N 1
ATOM 1635 C CA . VAL A 1 206 ? 12.336 3.975 -18.186 1.00 84.69 206 VAL A CA 1
ATOM 1636 C C . VAL A 1 206 ? 11.993 3.794 -16.707 1.00 84.69 206 VAL A C 1
ATOM 1638 O O . VAL A 1 206 ? 12.805 4.108 -15.839 1.00 84.69 206 VAL A O 1
ATOM 1641 N N . LEU A 1 207 ? 10.849 3.168 -16.411 1.00 84.69 207 LEU A N 1
ATOM 1642 C CA . LEU A 1 207 ? 10.436 2.846 -15.046 1.00 84.69 207 LEU A CA 1
ATOM 1643 C C . LEU A 1 207 ? 11.506 2.034 -14.308 1.00 84.69 207 LEU A C 1
ATOM 1645 O O . LEU A 1 207 ? 11.808 2.320 -13.154 1.00 84.69 207 LEU A O 1
ATOM 1649 N N . ARG A 1 208 ? 12.099 1.030 -14.965 1.00 85.06 208 ARG A N 1
ATOM 1650 C CA . ARG A 1 208 ? 13.165 0.191 -14.392 1.00 85.06 208 ARG A CA 1
ATOM 1651 C C . ARG A 1 208 ? 14.441 0.975 -14.106 1.00 85.06 208 ARG A C 1
ATOM 1653 O O . ARG A 1 208 ? 15.058 0.724 -13.076 1.00 85.06 208 ARG A O 1
ATOM 1660 N N . ILE A 1 209 ? 14.826 1.896 -14.985 1.00 81.56 209 ILE A N 1
ATOM 1661 C CA . ILE A 1 209 ? 15.995 2.764 -14.786 1.00 81.56 209 ILE A CA 1
ATOM 1662 C C . ILE A 1 209 ? 15.768 3.656 -13.565 1.00 81.56 209 ILE A C 1
ATOM 1664 O O . ILE A 1 209 ? 16.573 3.628 -12.638 1.00 81.56 209 ILE A O 1
ATOM 1668 N N . ILE A 1 210 ? 14.626 4.347 -13.519 1.00 79.00 210 ILE A N 1
ATOM 1669 C CA . ILE A 1 210 ? 14.269 5.262 -12.426 1.00 79.00 210 ILE A CA 1
ATOM 1670 C C . ILE A 1 210 ? 14.211 4.535 -11.077 1.00 79.00 210 ILE A C 1
ATOM 1672 O O . ILE A 1 210 ? 14.644 5.041 -10.046 1.00 79.00 210 ILE A O 1
ATOM 1676 N N . SER A 1 211 ? 13.720 3.299 -11.086 1.00 78.12 211 SER A N 1
ATOM 1677 C CA . SER A 1 211 ? 13.637 2.450 -9.897 1.00 78.12 211 SER A CA 1
ATOM 1678 C C . SER A 1 211 ? 14.916 1.638 -9.619 1.00 78.12 211 SER A C 1
ATOM 1680 O O . SER A 1 211 ? 14.899 0.699 -8.820 1.00 78.12 211 SER A O 1
ATOM 1682 N N . GLY A 1 212 ? 16.047 2.010 -10.229 1.00 74.56 212 GLY A N 1
ATOM 1683 C CA . GLY A 1 212 ? 17.388 1.551 -9.854 1.00 74.56 212 GLY A CA 1
ATOM 1684 C C . GLY A 1 212 ? 17.845 0.226 -10.465 1.00 74.56 212 GLY A C 1
ATOM 1685 O O . GLY A 1 212 ? 18.835 -0.345 -10.011 1.00 74.56 212 GLY A O 1
ATOM 1686 N N . TYR A 1 213 ? 17.170 -0.289 -11.496 1.00 78.44 213 TYR A N 1
ATOM 1687 C CA . TYR A 1 213 ? 17.652 -1.451 -12.247 1.00 78.44 213 TYR A CA 1
ATOM 1688 C C . TYR A 1 213 ? 18.655 -1.010 -13.324 1.00 78.44 213 TYR A C 1
ATOM 1690 O O . TYR A 1 213 ? 18.330 -0.876 -14.509 1.00 78.44 213 TYR A O 1
ATOM 1698 N N . LEU A 1 214 ? 19.902 -0.812 -12.890 1.00 66.00 214 LEU A N 1
ATOM 1699 C CA . LEU A 1 214 ? 21.017 -0.308 -13.706 1.00 66.00 214 LEU A CA 1
ATOM 1700 C C . LEU A 1 214 ? 21.364 -1.217 -14.896 1.00 66.00 214 LEU A C 1
ATOM 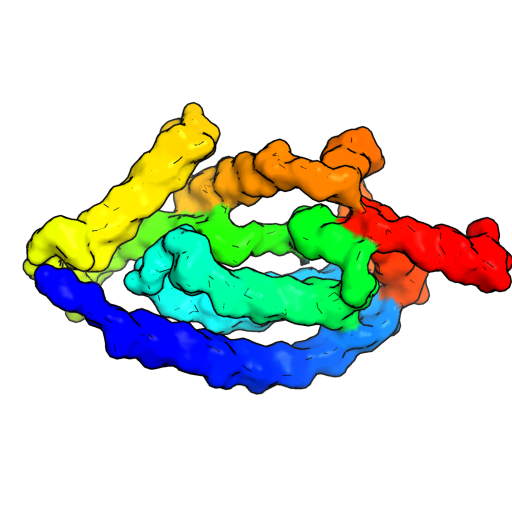1702 O O . LEU A 1 214 ? 21.791 -0.734 -15.938 1.00 66.00 214 LEU A O 1
ATOM 1706 N N . TRP A 1 215 ? 21.077 -2.521 -14.808 1.00 70.31 215 TRP A N 1
ATOM 1707 C CA . TRP A 1 215 ? 21.261 -3.474 -15.912 1.00 70.31 215 TRP A CA 1
ATOM 1708 C C . TRP A 1 215 ? 20.338 -3.232 -17.119 1.00 70.31 215 TRP A C 1
ATOM 1710 O O . TRP A 1 215 ? 20.520 -3.872 -18.157 1.00 70.31 215 TRP A O 1
ATOM 1720 N N . THR A 1 216 ? 19.346 -2.335 -17.020 1.00 70.50 216 THR A N 1
ATOM 1721 C CA . THR A 1 216 ? 18.561 -1.914 -18.195 1.00 70.50 216 THR A CA 1
ATOM 1722 C C . THR A 1 216 ? 19.443 -1.155 -19.185 1.00 70.50 216 THR A C 1
ATOM 1724 O O . THR A 1 216 ? 19.352 -1.406 -20.381 1.00 70.50 216 THR A O 1
ATOM 1727 N N . VAL A 1 217 ? 20.332 -0.281 -18.702 1.00 67.12 217 VAL A N 1
ATOM 1728 C CA . VAL A 1 217 ? 21.114 0.628 -19.556 1.00 67.12 217 VAL A CA 1
ATOM 1729 C C . VAL A 1 217 ? 22.082 -0.142 -20.470 1.00 67.12 217 VAL A C 1
ATOM 1731 O O . VAL A 1 217 ? 21.959 -0.004 -21.686 1.00 67.12 217 VAL A O 1
ATOM 1734 N N . PRO A 1 218 ? 22.921 -1.081 -19.979 1.00 73.25 218 PRO A N 1
ATOM 1735 C CA . PRO A 1 218 ? 23.779 -1.893 -20.849 1.00 73.25 218 PRO A CA 1
ATOM 1736 C C . PRO A 1 218 ? 23.020 -2.795 -21.833 1.00 73.25 218 PRO A C 1
ATOM 1738 O O . PRO A 1 218 ? 23.608 -3.310 -22.783 1.00 73.25 218 PRO A O 1
ATOM 1741 N N . ARG A 1 219 ? 21.735 -3.078 -21.584 1.00 73.38 219 ARG A N 1
ATOM 1742 C CA . ARG A 1 219 ? 20.885 -3.834 -22.516 1.00 73.38 219 ARG A CA 1
ATOM 1743 C C . ARG A 1 219 ? 20.348 -2.950 -23.634 1.00 73.38 219 ARG A C 1
ATOM 1745 O O . ARG A 1 219 ? 20.283 -3.416 -24.763 1.00 73.38 219 ARG A O 1
ATOM 1752 N N . LEU A 1 220 ? 19.988 -1.707 -23.321 1.00 74.44 220 LEU A N 1
ATOM 1753 C CA . LEU A 1 220 ? 19.528 -0.730 -24.309 1.00 74.44 220 LEU A CA 1
ATOM 1754 C C . LEU A 1 220 ? 20.665 -0.309 -25.248 1.00 74.44 220 LEU A C 1
ATOM 1756 O O . LEU A 1 220 ? 20.459 -0.319 -26.457 1.00 74.44 220 LEU A O 1
ATOM 1760 N N . VAL A 1 221 ? 21.869 -0.089 -24.706 1.00 72.88 221 VAL A N 1
ATOM 1761 C CA . VAL A 1 221 ? 23.082 0.200 -25.495 1.00 72.88 221 VAL A CA 1
ATOM 1762 C C . VAL A 1 221 ? 23.416 -0.953 -26.445 1.00 72.88 221 VAL A C 1
ATOM 1764 O O . VAL A 1 221 ? 23.619 -0.755 -27.639 1.00 72.88 221 VAL A O 1
ATOM 1767 N N . ARG A 1 222 ? 23.390 -2.204 -25.959 1.00 78.19 222 ARG A N 1
ATOM 1768 C CA . ARG A 1 222 ? 23.601 -3.387 -26.818 1.00 78.19 222 ARG A CA 1
ATOM 1769 C C . ARG A 1 222 ? 22.541 -3.543 -27.908 1.00 78.19 222 ARG A C 1
ATOM 1771 O O . ARG A 1 222 ? 22.838 -4.090 -28.963 1.00 78.19 222 ARG A O 1
ATOM 1778 N N . ALA A 1 223 ? 21.324 -3.076 -27.652 1.00 74.88 223 ALA A N 1
ATOM 1779 C CA . ALA A 1 223 ? 20.240 -3.070 -28.624 1.00 74.88 223 ALA A CA 1
ATOM 1780 C C . ALA A 1 223 ? 20.285 -1.861 -29.581 1.00 74.88 223 ALA A C 1
ATOM 1782 O O . ALA A 1 223 ? 19.399 -1.759 -30.424 1.00 74.88 223 ALA A O 1
ATOM 1783 N N . LYS A 1 224 ? 21.280 -0.963 -29.457 1.00 72.06 224 LYS A N 1
ATOM 1784 C CA . LYS A 1 224 ? 21.402 0.299 -30.213 1.00 72.06 224 LYS A CA 1
ATOM 1785 C C . LYS A 1 224 ? 20.156 1.194 -30.120 1.00 72.06 224 LYS A C 1
ATOM 1787 O O . LYS A 1 224 ? 19.808 1.887 -31.069 1.00 72.06 224 LYS A O 1
ATOM 1792 N N . LEU A 1 225 ? 19.455 1.131 -28.987 1.00 63.53 225 LEU A N 1
ATOM 1793 C CA . LEU A 1 225 ? 18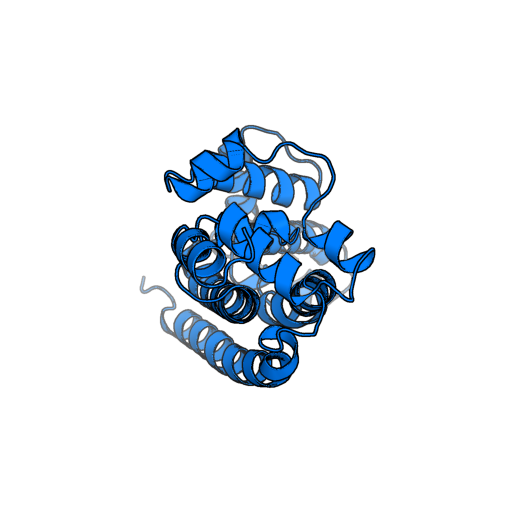.268 1.952 -28.715 1.00 63.53 225 LEU A CA 1
ATOM 1794 C C . LEU A 1 225 ? 18.610 3.256 -27.983 1.00 63.53 225 LEU A C 1
ATOM 1796 O O . LEU A 1 225 ? 17.776 4.155 -27.927 1.00 63.53 225 LEU A O 1
ATOM 1800 N N . ILE A 1 226 ? 19.802 3.309 -27.384 1.00 54.31 226 ILE A N 1
ATOM 1801 C CA . ILE A 1 226 ? 20.451 4.456 -26.740 1.00 54.31 226 ILE A CA 1
ATOM 1802 C C . ILE A 1 226 ? 21.935 4.361 -27.088 1.00 54.31 226 ILE A C 1
ATOM 1804 O O . ILE A 1 226 ? 22.420 3.203 -27.151 1.00 54.31 226 ILE A O 1
#

Radius of gyration: 19.73 Å; chains: 1; bounding box: 50×37×60 Å

Sequence (226 aa):
MKRNCGDEAVRQGAVRQKTEPVLRSVRRTLANPHIPVYHKALVIQGIVLPTMLYGAEIDGSTTRATKNRQRAVNRALEMVAGRGVALKALGKELHLPGVKAAVLKQQWRAVEELPKKRTVVAKLVKESRGRWAWRPRSLREIKRAERKCGQKISTGKELMDAWNERELLRDKASASKWYRENTSSGFGVSELSVKFPELARGWRNVLRIISGYLWTVPRLVRAKLI

pLDDT: mean 81.24,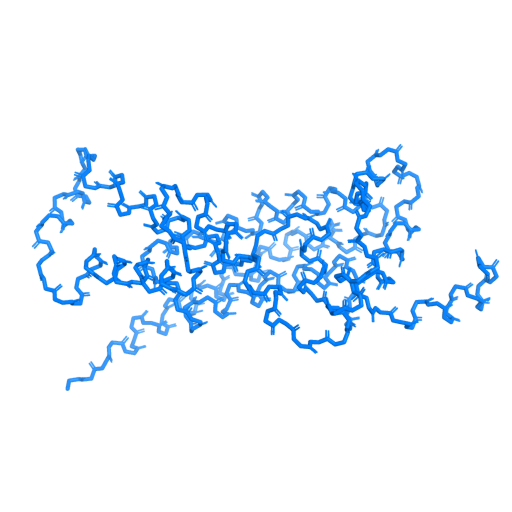 std 11.45, range [37.78, 94.06]